Protein AF-A0A0F9AW71-F1 (afdb_monomer)

pLDDT: mean 75.41, std 21.49, range [33.06, 98.25]

Organism: NCBI:txid412755

Sequence (362 aa):
MQSSMGSKGSQGKLEVIKAVSERIPMNSLGLPEGFYRPDMLPNSLNGANGSDGGNYVGSNAHSVSELDSPNVHKPPLDAGTAGEPHQELVVVPERDGEDVSHTNVSYPVPGAPQGQKELDRRTLAAAFVPLSYDEGFPTLPDGSPFWEQLEFEPLNAFNAFRAYLAQGRTGARQLFSLDDFLSKQQAADEKAKESSDADDPLCDPNLYDPTTVHMDTINPNLAVVEVLTEFFHLYYWSLRARSYDLFRAVVARRTREERALSIESTHYIRAEALLNRLYMAMNDDEFFEQLTPKAMIDLYKELTRVMRISSGLPGSGPLEGQAPQQTSVELILREASQGFIADDGQGTEAEYSRHVRDTILS

Foldseek 3Di:
DPPPPPPVQLVQLLVQLVVVVVVFDADPVRAGQWGFASVLFDSHLPPPPDPPPDDPDDDDPPPPPPDDDPDDDDDDDDDDDDDDDDDDDDDDDDDDDDPPPPDPPDDDDPPDPPPRRDDPPVSRVVRIFGWDCVLVFTAGPVRHHLLDADPPHDPVLNVLLVVQLVVVVPDDRDLLVSLVVVVVVVVVVVVVVVVVPPPDPPDDPPPDDPPPPDPDDDPPNVVSSVVNVSSCSNSVSVSSSVRVVSVVVSVVVVVVVVVVLVVLVVLLVVLVVVLVVLVVLVVDPVSCVVDPPVNSVVSNLVSQLSNQVSVVHHSVPPDPPDPPPCCPVVVVVVCVVCVVPPPDPPDPPVVVVVVVVVVVVD

Secondary structure (DSSP, 8-state):
--TTSSHHHHHHHHHHHHHHHTT--B-TTS-BSEEE-GGGS-S-GGGGG------------------------PPPPPP------------PPP---------------TT--TT--PPPHHHHHHHEEE-B-TTSS-B-TTS-BTTSPPTTS-HHHHHHHHHHHHHTTTSS--GGGHHHHHHHHHHHHHHHHHHHTTS-TTS-TT---TT-----SS-HHHHHHHHHHHHHHHTTHHHHHHHHHHHHHHHHHHHHHHHHHHHHHHHHHHHHHHHHHHHHHTT-TTHHHHS-HHHHHHHHHHHHHHHHHHTTS-TT-S-TT-------HHHHHHHHHHTT----TT--HHHHHHHHHHHHH-

Structure (mmCIF, N/CA/C/O backbone):
data_AF-A0A0F9AW71-F1
#
_entry.id   AF-A0A0F9AW71-F1
#
loop_
_atom_site.group_PDB
_atom_site.id
_atom_site.type_symbol
_atom_site.label_atom_id
_atom_site.label_alt_id
_atom_site.label_comp_id
_atom_site.label_asym_id
_atom_site.label_entity_id
_atom_site.label_seq_id
_atom_site.pdbx_PDB_ins_code
_atom_site.Cartn_x
_atom_site.Cartn_y
_atom_site.Cartn_z
_atom_site.occupancy
_atom_site.B_iso_or_equiv
_atom_site.auth_seq_id
_atom_site.auth_comp_id
_atom_site.auth_asym_id
_atom_site.auth_atom_id
_atom_site.pdbx_PDB_model_num
ATOM 1 N N . MET A 1 1 ? 31.203 12.536 -28.589 1.00 46.38 1 MET A N 1
ATOM 2 C CA . MET A 1 1 ? 30.527 11.767 -29.666 1.00 46.38 1 MET A CA 1
ATOM 3 C C . MET A 1 1 ? 30.356 10.262 -29.368 1.00 46.38 1 MET A C 1
ATOM 5 O O . MET A 1 1 ? 29.913 9.550 -30.255 1.00 46.38 1 MET A O 1
ATOM 9 N N . GLN A 1 2 ? 30.605 9.759 -28.145 1.00 41.50 2 GLN A N 1
ATOM 10 C CA . GLN A 1 2 ? 30.437 8.325 -27.816 1.00 41.50 2 GLN A CA 1
ATOM 11 C C . GLN A 1 2 ? 29.099 7.952 -27.127 1.00 41.50 2 GLN A C 1
ATOM 13 O O . GLN A 1 2 ? 28.819 6.772 -26.975 1.00 41.50 2 GLN A O 1
ATOM 18 N N . SER A 1 3 ? 28.218 8.909 -26.795 1.00 48.69 3 SER A N 1
ATOM 19 C CA . SER A 1 3 ? 26.975 8.625 -26.037 1.00 48.69 3 SER A CA 1
ATOM 20 C C . SER A 1 3 ? 25.771 8.141 -26.873 1.00 48.69 3 SER A C 1
ATOM 22 O O . SER A 1 3 ? 24.706 7.874 -26.331 1.00 48.69 3 SER A O 1
ATOM 24 N N . SER A 1 4 ? 25.895 8.009 -28.201 1.00 51.38 4 SER A N 1
ATOM 25 C CA . SER A 1 4 ? 24.745 7.686 -29.072 1.00 51.38 4 SER A CA 1
ATOM 26 C C . SER A 1 4 ? 24.487 6.182 -29.268 1.00 51.38 4 SER A C 1
ATOM 28 O O . SER A 1 4 ? 23.483 5.826 -29.885 1.00 51.38 4 SER A O 1
ATOM 30 N N . MET A 1 5 ? 25.362 5.286 -28.789 1.00 50.06 5 MET A N 1
ATOM 31 C CA . MET A 1 5 ? 25.224 3.839 -29.043 1.00 50.06 5 MET A CA 1
ATOM 32 C C . MET A 1 5 ? 24.442 3.061 -27.967 1.00 50.06 5 MET A C 1
ATOM 34 O O . MET A 1 5 ? 24.026 1.940 -28.242 1.00 50.06 5 MET A O 1
ATOM 38 N N . GLY A 1 6 ? 24.161 3.644 -26.794 1.00 55.91 6 GLY A N 1
ATOM 39 C CA . GLY A 1 6 ? 23.424 2.962 -25.714 1.00 55.91 6 GLY A CA 1
ATOM 40 C C . GLY A 1 6 ? 21.896 2.908 -25.882 1.00 55.91 6 GLY A C 1
ATOM 41 O O . GLY A 1 6 ? 21.255 2.005 -25.360 1.00 55.91 6 GLY A O 1
ATOM 42 N N . SER A 1 7 ? 21.302 3.828 -26.651 1.00 66.00 7 SER A N 1
ATOM 43 C CA . SER A 1 7 ? 19.838 4.025 -26.685 1.00 66.00 7 SER A CA 1
ATOM 44 C C . SER A 1 7 ? 19.058 2.939 -27.448 1.00 66.00 7 SER A C 1
ATOM 46 O O . SER A 1 7 ? 17.895 2.679 -27.153 1.00 66.00 7 SER A O 1
ATOM 48 N N . LYS A 1 8 ? 19.678 2.242 -28.411 1.00 75.56 8 LYS A N 1
ATOM 49 C CA . LYS A 1 8 ? 18.953 1.231 -29.209 1.00 75.56 8 LYS A CA 1
ATOM 50 C C . LYS A 1 8 ? 18.624 -0.041 -28.421 1.00 75.56 8 LYS A C 1
ATOM 52 O O . LYS A 1 8 ? 17.639 -0.703 -28.733 1.00 75.56 8 LYS A O 1
ATO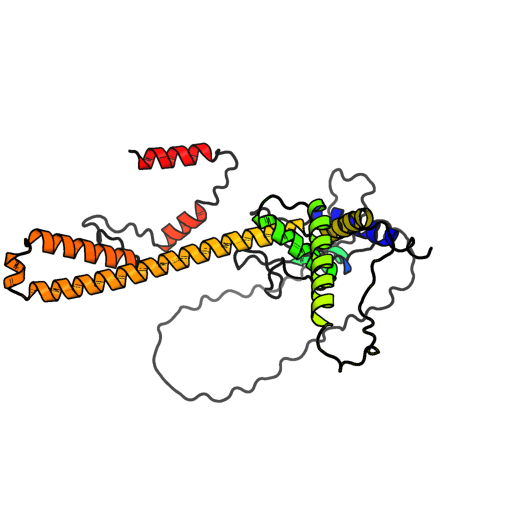M 57 N N . GLY A 1 9 ? 19.443 -0.391 -27.427 1.00 79.56 9 GLY A N 1
ATOM 58 C CA . GLY A 1 9 ? 19.231 -1.587 -26.610 1.00 79.56 9 GLY A CA 1
ATOM 59 C C . GLY A 1 9 ? 18.064 -1.437 -25.633 1.00 79.56 9 GLY A C 1
ATOM 60 O O . GLY A 1 9 ? 17.270 -2.363 -25.482 1.00 79.56 9 GLY A O 1
ATOM 61 N N . SER A 1 10 ? 17.923 -0.259 -25.018 1.00 83.44 10 SER A N 1
ATOM 62 C CA . SER A 1 10 ? 16.845 0.017 -24.064 1.00 83.44 10 SER A CA 1
ATOM 63 C C . SER A 1 10 ? 15.467 0.041 -24.722 1.00 83.44 10 SER A C 1
ATOM 65 O O . SER A 1 10 ? 14.520 -0.520 -24.173 1.00 83.44 10 SER A O 1
ATOM 67 N N . GLN A 1 11 ? 15.352 0.601 -25.930 1.00 88.81 11 GLN A N 1
ATOM 68 C CA . GLN A 1 11 ? 14.076 0.658 -26.654 1.00 88.81 11 GLN A CA 1
ATOM 69 C C . GLN A 1 11 ? 13.493 -0.733 -26.938 1.00 88.81 11 GLN A C 1
ATOM 71 O O . GLN A 1 11 ? 12.316 -0.968 -26.671 1.00 88.81 11 GLN A O 1
ATOM 76 N N . GLY A 1 12 ? 14.314 -1.679 -27.406 1.00 91.06 12 GLY A N 1
ATOM 77 C CA . GLY A 1 12 ? 13.850 -3.046 -27.671 1.00 91.06 12 GLY A CA 1
ATOM 78 C C . GLY A 1 12 ? 13.378 -3.763 -26.404 1.00 91.06 12 GLY A C 1
ATOM 79 O O . GLY A 1 12 ? 12.353 -4.444 -26.414 1.00 91.06 12 GLY A O 1
ATOM 80 N N . LYS A 1 13 ? 14.086 -3.562 -25.288 1.00 91.56 13 LYS A N 1
ATOM 81 C CA . LYS A 1 13 ? 13.727 -4.138 -23.989 1.00 91.56 13 LYS A CA 1
ATOM 82 C C . LYS A 1 13 ? 12.423 -3.549 -23.449 1.00 91.56 13 LYS A C 1
ATOM 84 O O . LYS A 1 13 ? 11.572 -4.279 -22.942 1.00 91.56 13 LYS A O 1
ATOM 89 N N . LEU A 1 14 ? 12.244 -2.240 -23.606 1.00 93.88 14 LEU A N 1
ATOM 90 C CA . LEU A 1 14 ? 11.027 -1.531 -23.228 1.00 93.88 14 LEU A CA 1
ATOM 91 C C . LEU A 1 14 ? 9.800 -2.057 -23.989 1.00 93.88 14 LEU A C 1
ATOM 93 O O . LEU A 1 14 ? 8.747 -2.250 -23.386 1.00 93.88 14 LEU A O 1
ATOM 97 N N . GLU A 1 15 ? 9.928 -2.319 -25.291 1.00 93.56 15 GLU A N 1
ATOM 98 C CA . GLU A 1 15 ? 8.856 -2.914 -26.102 1.00 93.56 15 GLU A CA 1
ATOM 99 C C . GLU A 1 15 ? 8.475 -4.318 -25.620 1.00 93.56 15 GLU A C 1
ATOM 101 O O . GLU A 1 15 ? 7.288 -4.620 -25.490 1.00 93.56 15 GLU A O 1
ATOM 106 N N . VAL A 1 16 ? 9.470 -5.155 -25.301 1.00 93.44 16 VAL A N 1
ATOM 107 C CA . VAL A 1 16 ? 9.245 -6.501 -24.751 1.00 93.44 16 VAL A CA 1
ATOM 108 C C . VAL A 1 16 ? 8.475 -6.416 -23.435 1.00 93.44 16 VAL A C 1
ATOM 110 O O . VAL A 1 16 ? 7.472 -7.105 -23.270 1.00 93.44 16 VAL A O 1
ATOM 113 N N . ILE A 1 17 ? 8.897 -5.546 -22.515 1.00 95.25 17 ILE A N 1
ATOM 114 C CA . ILE A 1 17 ? 8.244 -5.405 -21.207 1.00 95.25 17 ILE A CA 1
ATOM 115 C C . ILE A 1 17 ? 6.834 -4.856 -21.344 1.00 95.25 17 ILE A C 1
ATOM 117 O O . ILE A 1 17 ? 5.937 -5.377 -20.694 1.00 95.25 17 ILE A O 1
ATOM 121 N N . LYS A 1 18 ? 6.596 -3.877 -22.224 1.00 94.94 18 LYS A N 1
ATOM 122 C CA . LYS A 1 18 ? 5.235 -3.400 -22.509 1.00 94.94 18 LYS A CA 1
ATOM 123 C C . LYS A 1 18 ? 4.344 -4.545 -22.992 1.00 94.94 18 LYS A C 1
ATOM 125 O O . LYS A 1 18 ? 3.318 -4.804 -22.369 1.00 94.94 18 LYS A O 1
ATOM 130 N N . ALA A 1 19 ? 4.789 -5.291 -24.003 1.00 92.94 19 ALA A N 1
ATOM 131 C CA . ALA A 1 19 ? 4.034 -6.411 -24.567 1.00 92.94 19 ALA A CA 1
ATOM 132 C C . ALA A 1 19 ? 3.765 -7.537 -23.552 1.00 92.94 19 ALA A C 1
ATOM 134 O O . ALA A 1 19 ? 2.706 -8.162 -23.574 1.00 92.94 19 ALA A O 1
ATOM 135 N N . VAL A 1 20 ? 4.722 -7.810 -22.663 1.00 94.50 20 VAL A N 1
ATOM 136 C CA . VAL A 1 20 ? 4.589 -8.835 -21.621 1.00 94.50 20 VAL A CA 1
ATOM 137 C C . VAL A 1 20 ? 3.728 -8.335 -20.452 1.00 94.50 20 VAL A C 1
ATOM 139 O O . VAL A 1 20 ? 2.925 -9.096 -19.919 1.00 94.50 20 VAL A O 1
ATOM 142 N N . SER A 1 21 ? 3.822 -7.052 -20.090 1.00 94.56 21 SER A N 1
ATOM 143 C CA . SER A 1 21 ? 3.050 -6.447 -18.995 1.00 94.56 21 SER A CA 1
ATOM 144 C C . SER A 1 21 ? 1.541 -6.440 -19.249 1.00 94.56 21 SER A C 1
ATOM 146 O O . SER A 1 21 ? 0.760 -6.594 -18.316 1.00 94.56 21 SER A O 1
ATOM 148 N N . GLU A 1 22 ? 1.125 -6.344 -20.515 1.00 93.81 22 GLU A N 1
ATOM 149 C CA . GLU A 1 22 ? -0.281 -6.450 -20.934 1.00 93.81 22 GLU A CA 1
ATOM 150 C C . GLU A 1 22 ? -0.873 -7.849 -20.709 1.00 93.81 22 GLU A C 1
ATOM 152 O O . GLU A 1 22 ? -2.090 -8.015 -20.713 1.00 93.81 22 GLU A O 1
ATOM 157 N N . ARG A 1 23 ? -0.018 -8.860 -20.515 1.00 93.81 23 ARG A N 1
ATOM 158 C CA . ARG A 1 23 ? -0.401 -10.266 -20.327 1.00 93.81 23 ARG A CA 1
ATOM 159 C C . ARG A 1 23 ? -0.248 -10.738 -18.885 1.00 93.81 23 ARG A C 1
ATOM 161 O O . ARG A 1 23 ? -0.377 -11.935 -18.636 1.00 93.81 23 ARG A O 1
ATOM 168 N N . ILE A 1 24 ? 0.058 -9.834 -17.954 1.00 96.25 24 ILE A N 1
ATOM 169 C CA . ILE A 1 24 ? 0.146 -10.185 -16.537 1.00 96.25 24 ILE A CA 1
ATOM 170 C C . ILE A 1 24 ? -1.234 -10.688 -16.082 1.00 96.25 24 ILE A C 1
ATOM 172 O O . ILE A 1 24 ? -2.220 -9.967 -16.265 1.00 96.25 24 ILE A O 1
ATOM 176 N N . PRO A 1 25 ? -1.324 -11.904 -15.513 1.00 95.62 25 PRO A N 1
ATOM 177 C CA . PRO A 1 25 ? -2.578 -12.406 -14.973 1.00 95.62 25 PRO A CA 1
ATOM 178 C C . PRO A 1 25 ? -3.066 -11.487 -13.851 1.00 95.62 25 PRO A C 1
ATOM 180 O O . PRO A 1 25 ? -2.284 -11.023 -13.019 1.00 95.62 25 PRO A O 1
ATOM 183 N N . MET A 1 26 ? -4.364 -11.199 -13.868 1.00 95.56 26 MET A N 1
ATOM 184 C CA . MET A 1 26 ? -5.030 -10.372 -12.869 1.00 95.56 26 MET A CA 1
ATOM 185 C C . MET A 1 26 ? -5.937 -11.266 -12.031 1.00 95.56 26 MET A C 1
ATOM 187 O O . MET A 1 26 ? -6.667 -12.088 -12.584 1.00 95.56 26 MET A O 1
ATOM 191 N N . ASN A 1 27 ? -5.921 -11.076 -10.717 1.00 93.44 27 ASN A N 1
ATOM 192 C CA . ASN A 1 27 ? -6.817 -11.777 -9.807 1.00 93.44 27 ASN A CA 1
ATOM 193 C C . ASN A 1 27 ? -8.257 -11.226 -9.893 1.00 93.44 27 ASN A C 1
ATOM 195 O O . ASN A 1 27 ? -8.543 -10.262 -10.611 1.00 93.44 27 ASN A O 1
ATOM 199 N N . SER A 1 28 ? -9.175 -11.799 -9.109 1.00 92.25 28 SER A N 1
ATOM 200 C CA . SER A 1 28 ? -10.583 -11.366 -9.031 1.00 92.25 28 SER A CA 1
ATOM 201 C C . SER A 1 28 ? -10.777 -9.910 -8.584 1.00 92.25 28 SER A C 1
ATOM 203 O O . SER A 1 28 ? -11.832 -9.333 -8.828 1.00 92.25 28 SER A O 1
ATOM 205 N N . LEU A 1 29 ? -9.763 -9.297 -7.967 1.00 85.69 29 LEU A N 1
ATOM 206 C CA . LEU A 1 29 ? -9.764 -7.895 -7.544 1.00 85.69 29 LEU A CA 1
ATOM 207 C C . LEU A 1 29 ? -9.182 -6.952 -8.613 1.00 85.69 29 LEU A C 1
ATOM 209 O O . LEU A 1 29 ? -9.029 -5.755 -8.364 1.00 85.69 29 LEU A O 1
ATOM 213 N N . GLY A 1 30 ? -8.816 -7.468 -9.793 1.00 89.12 30 GLY A N 1
ATOM 214 C CA . GLY A 1 30 ? -8.161 -6.688 -10.845 1.00 89.12 30 GLY A CA 1
ATOM 215 C C . GLY A 1 30 ? -6.744 -6.232 -10.473 1.00 89.12 30 GLY A C 1
ATOM 216 O O . GLY A 1 30 ? -6.270 -5.201 -10.967 1.00 89.12 30 GLY A O 1
ATOM 217 N N . LEU A 1 31 ? -6.083 -6.961 -9.569 1.00 92.25 31 LEU A N 1
ATOM 218 C CA . LEU A 1 31 ? -4.701 -6.735 -9.151 1.00 92.25 31 LEU A CA 1
ATOM 219 C C . LEU A 1 31 ? -3.778 -7.784 -9.795 1.00 92.25 31 LEU A C 1
ATOM 221 O O . LEU A 1 31 ? -4.210 -8.917 -10.007 1.00 92.25 31 LEU A O 1
ATOM 225 N N . PRO A 1 32 ? -2.523 -7.431 -10.118 1.00 96.81 32 PRO A N 1
ATOM 226 C CA . PRO A 1 32 ? -1.605 -8.344 -10.795 1.00 96.81 32 PRO A CA 1
ATOM 227 C C . PRO A 1 32 ? -1.178 -9.504 -9.886 1.00 96.81 32 PRO A C 1
ATOM 229 O O . PRO A 1 32 ? -0.680 -9.277 -8.794 1.00 96.81 32 PRO A O 1
ATOM 232 N N . GLU A 1 33 ? -1.276 -10.749 -10.348 1.00 97.50 33 GLU A N 1
ATOM 233 C CA . GLU A 1 33 ? -0.813 -11.919 -9.574 1.00 97.50 33 GLU A CA 1
ATOM 234 C C . GLU A 1 33 ? 0.721 -12.037 -9.515 1.00 97.50 33 GLU A C 1
ATOM 236 O O . GLU A 1 33 ? 1.269 -12.833 -8.756 1.00 97.50 33 GLU A O 1
ATOM 241 N N . GLY A 1 34 ? 1.433 -11.249 -10.319 1.00 97.94 34 GLY A N 1
ATOM 242 C CA . GLY A 1 34 ? 2.887 -11.224 -10.365 1.00 97.94 34 GLY A CA 1
ATOM 243 C C . GLY A 1 34 ? 3.420 -10.178 -11.335 1.00 97.94 34 GLY A C 1
ATOM 244 O O . GLY A 1 34 ? 2.672 -9.372 -11.891 1.00 97.94 34 GLY A O 1
ATOM 245 N N . PHE A 1 35 ? 4.727 -10.191 -11.566 1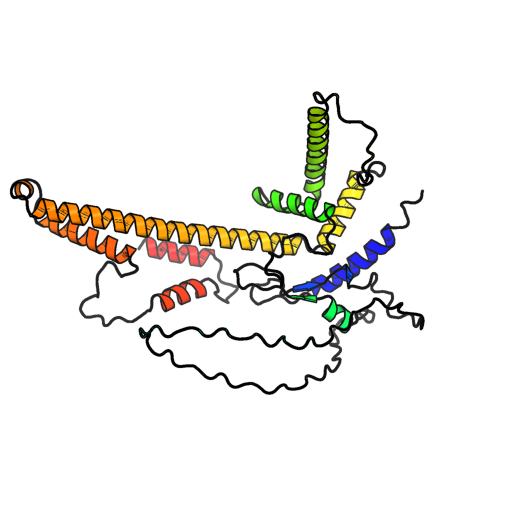.00 9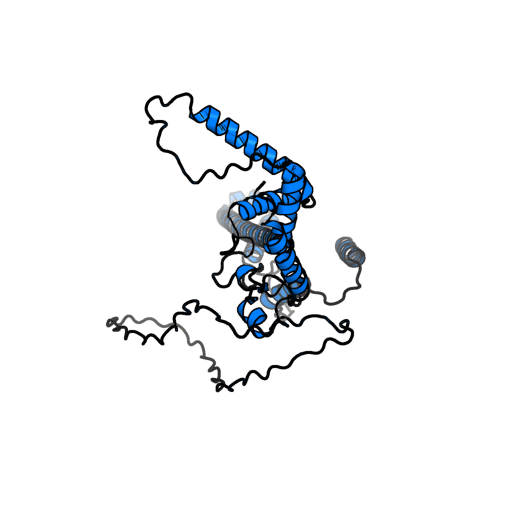8.06 35 PHE A N 1
ATOM 246 C CA . PHE A 1 35 ? 5.385 -9.348 -12.566 1.00 98.06 35 PHE A CA 1
ATOM 247 C C . PHE A 1 35 ? 6.555 -10.093 -13.211 1.00 98.06 35 PHE A C 1
ATOM 249 O O . PHE A 1 35 ? 7.030 -11.095 -12.688 1.00 98.06 35 PHE A O 1
ATOM 256 N N . TYR A 1 36 ? 7.037 -9.609 -14.355 1.00 97.75 36 TYR A N 1
ATOM 257 C CA . TYR A 1 36 ? 8.170 -10.226 -15.046 1.00 97.75 36 TYR A CA 1
ATOM 258 C C . TYR A 1 36 ? 9.461 -9.448 -14.798 1.00 97.75 36 TYR A C 1
ATOM 260 O O . TYR A 1 36 ? 9.497 -8.228 -14.961 1.00 97.75 36 TYR A O 1
ATOM 268 N N . ARG A 1 37 ? 10.539 -10.150 -14.463 1.00 97.25 37 ARG A N 1
ATOM 269 C CA . ARG A 1 37 ? 11.887 -9.610 -14.278 1.00 97.25 37 ARG A CA 1
ATOM 270 C C . ARG A 1 37 ? 12.473 -9.089 -15.597 1.00 97.25 37 ARG A C 1
ATOM 272 O O . ARG A 1 37 ? 12.783 -9.893 -16.477 1.00 97.25 37 ARG A O 1
ATOM 279 N N . PRO A 1 38 ? 12.674 -7.767 -15.757 1.00 95.69 38 PRO A N 1
ATOM 280 C CA . PRO A 1 38 ? 13.274 -7.167 -16.946 1.00 95.69 38 PRO A CA 1
ATOM 281 C C . PRO A 1 38 ? 14.630 -7.767 -17.314 1.00 95.69 38 PRO A C 1
ATOM 283 O O . PRO A 1 38 ? 14.952 -7.893 -18.488 1.00 95.69 38 PRO A O 1
ATOM 286 N N . ASP A 1 39 ? 15.470 -8.086 -16.333 1.00 95.56 39 ASP A N 1
ATOM 287 C CA . ASP A 1 39 ? 16.807 -8.658 -16.518 1.00 95.56 39 ASP A CA 1
ATOM 288 C C . ASP A 1 39 ? 16.796 -10.088 -17.079 1.00 95.56 39 ASP A C 1
ATOM 290 O O . ASP A 1 39 ? 17.768 -10.487 -17.715 1.00 95.56 39 ASP A O 1
ATOM 294 N N . MET A 1 40 ? 15.688 -10.819 -16.926 1.00 95.56 40 MET A N 1
ATOM 295 C CA . MET A 1 40 ? 15.516 -12.183 -17.445 1.00 95.56 40 MET A CA 1
ATOM 296 C C . MET A 1 40 ? 14.803 -12.239 -18.805 1.00 95.56 40 MET A C 1
ATOM 298 O O . MET A 1 40 ? 14.685 -13.310 -19.402 1.00 95.56 40 MET A O 1
ATOM 302 N N . LEU A 1 41 ? 14.318 -11.100 -19.306 1.00 94.12 41 LEU A N 1
ATOM 303 C CA . LEU A 1 41 ? 13.637 -11.000 -20.595 1.00 94.12 41 LEU A CA 1
ATOM 304 C C . LEU A 1 41 ? 14.629 -10.708 -21.735 1.00 94.12 41 LEU A C 1
ATOM 306 O O . LEU A 1 41 ? 15.646 -10.041 -21.526 1.00 94.12 41 LEU A O 1
ATOM 310 N N . PRO A 1 42 ? 14.342 -11.160 -22.971 1.00 92.44 42 PRO A N 1
ATOM 311 C CA . PRO A 1 42 ? 15.188 -10.852 -24.118 1.00 92.44 42 PRO A CA 1
ATOM 312 C C . PRO A 1 42 ? 15.191 -9.345 -24.416 1.00 92.44 42 PRO A C 1
ATOM 314 O O . PRO A 1 42 ? 14.167 -8.675 -24.322 1.00 92.44 42 PRO A O 1
ATOM 317 N N . ASN A 1 43 ? 16.333 -8.812 -24.862 1.00 90.88 43 ASN A N 1
ATOM 318 C CA . ASN A 1 43 ? 16.485 -7.382 -25.182 1.00 90.88 43 ASN A CA 1
ATOM 319 C C . ASN A 1 43 ? 15.711 -6.933 -26.435 1.00 90.88 43 ASN A C 1
ATOM 321 O O . ASN A 1 43 ? 15.627 -5.742 -26.716 1.00 90.88 43 ASN A O 1
ATOM 325 N N . SER A 1 44 ? 15.203 -7.863 -27.243 1.00 89.50 44 SER A N 1
ATOM 326 C CA . SER A 1 44 ? 14.374 -7.534 -28.400 1.00 89.50 44 SER A CA 1
ATOM 327 C C . SER A 1 44 ? 13.455 -8.696 -28.751 1.00 89.50 44 SER A C 1
ATOM 329 O O . SER A 1 44 ? 13.842 -9.859 -28.637 1.00 89.50 44 SER A O 1
ATOM 331 N N . LEU A 1 45 ? 12.269 -8.383 -29.274 1.00 83.88 45 LEU A N 1
ATOM 332 C CA . LEU A 1 45 ? 11.354 -9.389 -29.824 1.00 83.88 45 LEU A CA 1
ATOM 333 C C . LEU A 1 45 ? 11.937 -10.074 -31.072 1.00 83.88 45 LEU A C 1
ATOM 335 O O . LEU A 1 45 ? 11.500 -11.155 -31.450 1.00 83.88 45 LEU A O 1
ATOM 339 N N . ASN A 1 46 ? 12.925 -9.458 -31.734 1.00 77.94 46 ASN A N 1
ATOM 340 C CA . ASN A 1 46 ? 13.350 -9.845 -33.076 1.00 77.94 46 ASN A CA 1
ATOM 341 C C . ASN A 1 46 ? 14.411 -10.953 -33.151 1.00 77.94 46 ASN A C 1
ATOM 343 O O . ASN A 1 46 ? 14.588 -11.498 -34.240 1.00 77.94 46 ASN A O 1
ATOM 347 N N . GLY A 1 47 ? 15.068 -11.303 -32.042 1.00 62.03 47 GLY A N 1
ATOM 348 C CA . GLY A 1 47 ? 16.227 -12.206 -32.034 1.00 62.03 47 GLY A CA 1
ATOM 349 C C . GLY A 1 47 ? 15.934 -13.703 -32.195 1.00 62.03 47 GLY A C 1
ATOM 350 O O . GLY A 1 47 ? 16.847 -14.451 -32.522 1.00 62.03 47 GLY A O 1
ATOM 351 N N . ALA A 1 48 ? 14.691 -14.161 -32.016 1.00 55.00 48 ALA A N 1
ATOM 352 C CA . ALA A 1 48 ? 14.401 -15.600 -31.914 1.00 55.00 48 ALA A CA 1
ATOM 353 C C . ALA A 1 48 ? 14.435 -16.385 -33.245 1.00 55.00 48 ALA A C 1
ATOM 355 O O . ALA A 1 48 ? 14.485 -17.610 -33.222 1.00 55.00 48 ALA A O 1
ATOM 356 N N . ASN A 1 49 ? 14.444 -15.714 -34.406 1.00 54.81 49 ASN A N 1
ATOM 357 C CA . ASN A 1 49 ? 14.402 -16.390 -35.716 1.00 54.81 49 ASN A CA 1
ATOM 358 C C . ASN A 1 49 ? 15.775 -16.518 -36.404 1.00 54.81 49 ASN A C 1
ATOM 360 O O . ASN A 1 49 ? 15.847 -16.982 -37.541 1.00 54.81 49 ASN A O 1
ATOM 364 N N . GLY A 1 50 ? 16.860 -16.098 -35.746 1.00 50.41 50 GLY A N 1
ATOM 365 C CA . GLY A 1 50 ? 18.219 -16.274 -36.249 1.00 50.41 50 GLY A CA 1
ATOM 366 C C . GLY A 1 50 ? 18.801 -17.588 -35.750 1.00 50.41 50 GLY A C 1
ATOM 367 O O . GLY A 1 50 ? 19.168 -17.697 -34.588 1.00 50.41 50 GLY A O 1
ATOM 368 N N . SER A 1 51 ? 18.886 -18.578 -36.629 1.00 50.31 51 SER A N 1
ATOM 369 C CA . SER A 1 51 ? 19.566 -19.859 -36.439 1.00 50.31 51 SER A CA 1
ATOM 370 C C . SER A 1 51 ? 21.086 -19.696 -36.275 1.00 5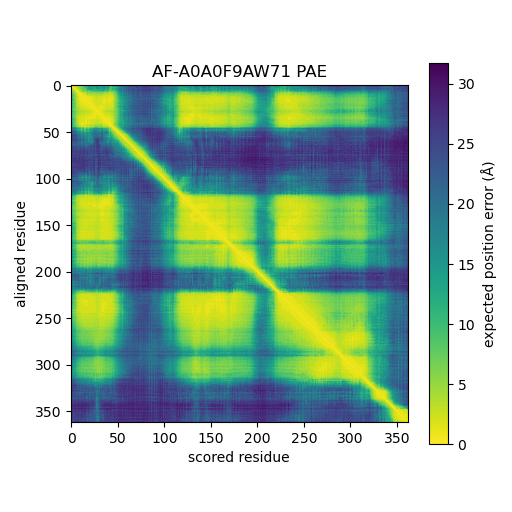0.31 51 SER A C 1
ATOM 372 O O . SER A 1 51 ? 21.849 -20.184 -37.109 1.00 50.31 51 SER A O 1
ATOM 374 N N . ASP A 1 52 ? 21.539 -18.980 -35.248 1.00 46.62 52 ASP A N 1
ATOM 375 C CA . ASP A 1 52 ? 22.961 -18.853 -34.940 1.00 46.62 52 ASP A CA 1
ATOM 376 C C . ASP A 1 52 ? 23.320 -19.891 -33.871 1.00 46.62 52 ASP A C 1
ATOM 378 O O . ASP A 1 52 ? 23.116 -19.710 -32.671 1.00 46.62 52 ASP A O 1
ATOM 382 N N . GLY A 1 53 ? 23.766 -21.057 -34.342 1.00 51.62 53 GLY A N 1
ATOM 383 C CA . GLY A 1 53 ? 24.174 -22.208 -33.534 1.00 51.62 53 GLY A CA 1
ATOM 384 C C . GLY A 1 53 ? 25.488 -21.986 -32.781 1.00 51.62 53 GLY A C 1
ATOM 385 O O . GLY A 1 53 ? 26.397 -22.806 -32.888 1.00 51.62 53 GLY A O 1
ATOM 386 N N . GLY A 1 54 ? 25.611 -20.892 -32.031 1.00 47.19 54 GLY A N 1
ATOM 387 C CA . GLY A 1 54 ? 26.868 -20.470 -31.426 1.00 47.19 54 GLY A CA 1
ATOM 388 C C . GLY A 1 54 ? 26.720 -19.977 -29.993 1.00 47.19 54 GLY A C 1
ATOM 389 O O . GLY A 1 54 ? 26.426 -18.814 -29.760 1.00 47.19 54 GLY A O 1
ATOM 390 N N . ASN A 1 55 ? 27.064 -20.852 -29.047 1.00 44.03 55 ASN A N 1
ATOM 391 C CA . ASN A 1 55 ? 27.645 -20.492 -27.752 1.00 44.03 55 ASN A CA 1
ATOM 392 C C . ASN A 1 55 ? 26.773 -19.632 -26.808 1.00 44.03 55 ASN A C 1
ATOM 394 O O . ASN A 1 55 ? 27.075 -18.473 -26.524 1.00 44.03 55 ASN A O 1
ATOM 398 N N . TYR A 1 56 ? 25.773 -20.258 -26.178 1.00 46.66 56 TYR A N 1
ATOM 399 C CA . TYR A 1 56 ? 25.402 -19.858 -24.817 1.00 46.66 56 TYR A CA 1
ATOM 400 C C . TYR A 1 56 ? 26.609 -20.135 -23.906 1.00 46.66 56 TYR A C 1
ATOM 402 O O . TYR A 1 56 ? 26.827 -21.256 -23.451 1.00 46.66 56 TYR A O 1
ATOM 410 N N . VAL A 1 57 ? 27.442 -19.112 -23.704 1.00 40.94 57 VAL A N 1
ATOM 411 C CA . VAL A 1 57 ? 28.500 -19.107 -22.691 1.00 40.94 57 VAL A CA 1
ATOM 412 C C . VAL A 1 57 ? 27.821 -19.285 -21.339 1.00 40.94 57 VAL A C 1
ATOM 414 O O . VAL A 1 57 ? 26.988 -18.472 -20.940 1.00 40.94 57 VAL A O 1
ATOM 417 N N . GLY A 1 58 ? 28.147 -20.396 -20.680 1.00 41.84 58 GLY A N 1
ATOM 418 C CA . GLY A 1 58 ? 27.565 -20.816 -19.416 1.00 41.84 58 GLY A CA 1
ATOM 419 C C . GLY A 1 58 ? 27.587 -19.704 -18.375 1.00 41.84 58 GLY A C 1
ATOM 420 O O . GLY A 1 58 ? 28.636 -19.324 -17.863 1.00 41.84 58 GLY A O 1
ATOM 421 N N . SER A 1 59 ? 26.400 -19.219 -18.027 1.00 37.69 59 SER A N 1
ATOM 422 C CA . SER A 1 59 ? 26.175 -18.703 -16.686 1.00 37.69 59 SER A CA 1
ATOM 423 C C . SER A 1 59 ? 26.075 -19.921 -15.777 1.00 37.69 59 SER A C 1
ATOM 425 O O . SER A 1 59 ? 25.216 -20.776 -15.986 1.00 37.69 59 SER A O 1
ATOM 427 N N . ASN A 1 60 ? 27.005 -20.022 -14.828 1.00 37.91 60 ASN A N 1
ATOM 428 C CA . ASN A 1 60 ? 26.981 -20.972 -13.722 1.00 37.91 60 ASN A CA 1
ATOM 429 C C . ASN A 1 60 ? 25.630 -20.879 -12.998 1.00 37.91 60 ASN A C 1
ATOM 431 O O . ASN A 1 60 ? 25.471 -20.122 -12.045 1.00 37.91 60 ASN A O 1
ATOM 435 N N . ALA A 1 61 ? 24.660 -21.677 -13.432 1.00 35.59 61 ALA A N 1
ATOM 436 C CA . ALA A 1 61 ? 23.648 -22.178 -12.531 1.00 35.59 61 ALA A CA 1
ATOM 437 C C . ALA A 1 61 ? 24.386 -23.163 -11.624 1.00 35.59 61 ALA A C 1
ATOM 439 O O . ALA A 1 61 ? 24.738 -24.267 -12.039 1.00 35.59 61 ALA A O 1
ATOM 440 N N . HIS A 1 62 ? 24.700 -22.732 -10.404 1.00 33.06 62 HIS A N 1
ATOM 441 C CA . HIS A 1 62 ? 24.980 -23.680 -9.343 1.00 33.06 62 HIS A CA 1
ATOM 442 C C . HIS A 1 62 ? 23.769 -24.610 -9.263 1.00 33.06 62 HIS A C 1
ATOM 444 O O . HIS A 1 62 ? 22.694 -24.193 -8.838 1.00 33.06 62 HIS A O 1
ATOM 450 N N . SER A 1 63 ? 23.945 -25.858 -9.707 1.00 33.31 63 SER A N 1
ATOM 451 C CA . SER A 1 63 ? 23.107 -26.967 -9.271 1.00 33.31 63 SER A CA 1
ATOM 452 C C . SER A 1 63 ? 23.073 -26.912 -7.755 1.00 33.31 63 SER A C 1
ATOM 454 O O . SER A 1 63 ? 24.070 -27.221 -7.096 1.00 33.31 63 SER A O 1
ATOM 456 N N . VAL A 1 64 ? 21.939 -26.480 -7.212 1.00 36.69 64 VAL A N 1
ATOM 457 C CA . VAL A 1 64 ? 21.602 -26.686 -5.812 1.00 36.69 64 VAL A CA 1
ATOM 458 C C . VAL A 1 64 ? 21.525 -28.195 -5.660 1.00 36.69 64 VAL A C 1
ATOM 460 O O . VAL A 1 64 ? 20.569 -28.845 -6.071 1.00 36.69 64 VAL A O 1
ATOM 463 N N . SER A 1 65 ? 22.640 -28.750 -5.207 1.00 33.69 65 SER A N 1
ATOM 464 C CA . SER A 1 65 ? 22.732 -30.134 -4.798 1.00 33.69 65 SER A CA 1
ATOM 465 C C . SER A 1 65 ? 21.883 -30.242 -3.543 1.00 33.69 65 SER A C 1
ATOM 467 O O . SER A 1 65 ? 22.058 -29.447 -2.619 1.00 33.69 65 SER A O 1
ATOM 469 N N . GLU A 1 66 ? 20.950 -31.183 -3.571 1.00 40.62 66 GLU A N 1
ATOM 470 C CA . GLU A 1 66 ? 20.301 -31.811 -2.425 1.00 40.62 66 GLU A CA 1
ATOM 471 C C . GLU A 1 66 ? 21.271 -31.848 -1.230 1.00 40.62 66 GLU A C 1
ATOM 473 O O . GLU A 1 66 ? 22.205 -32.648 -1.180 1.00 40.62 66 GLU A O 1
ATOM 478 N N . LEU A 1 67 ? 21.115 -30.893 -0.312 1.00 34.84 67 LEU A N 1
ATOM 479 C CA . LEU A 1 67 ? 21.834 -30.874 0.950 1.00 34.84 67 LEU A CA 1
ATOM 480 C C . LEU A 1 67 ? 21.026 -31.721 1.922 1.00 34.84 67 LEU A C 1
ATOM 482 O O . LEU A 1 67 ? 19.935 -31.337 2.347 1.00 34.84 67 LEU A O 1
ATOM 486 N N . ASP A 1 68 ? 21.602 -32.877 2.238 1.00 34.06 68 ASP A N 1
ATOM 487 C CA . ASP A 1 68 ? 21.265 -33.711 3.380 1.00 34.06 68 ASP A CA 1
ATOM 488 C C . ASP A 1 68 ? 20.912 -32.854 4.600 1.00 34.06 68 ASP A C 1
ATOM 490 O O . ASP A 1 68 ? 21.681 -31.999 5.054 1.00 34.06 68 ASP A O 1
ATOM 494 N N . SER A 1 69 ? 19.730 -33.119 5.148 1.00 38.12 69 SER A N 1
ATOM 495 C CA . SER A 1 69 ? 19.280 -32.549 6.411 1.00 38.12 69 SER A CA 1
ATOM 496 C C . SER A 1 69 ? 20.258 -32.930 7.530 1.00 38.12 69 SER A C 1
ATOM 498 O O . SER A 1 69 ? 20.477 -34.123 7.762 1.00 38.12 69 SER A O 1
ATOM 500 N N . PRO A 1 70 ? 20.832 -31.973 8.281 1.00 37.34 70 PRO A N 1
ATOM 501 C CA . PRO A 1 70 ? 21.614 -32.315 9.453 1.00 37.34 70 PRO A CA 1
ATOM 502 C C . PRO A 1 70 ? 20.683 -32.852 10.542 1.00 37.34 70 PRO A C 1
ATOM 504 O O . PRO A 1 70 ? 19.734 -32.202 10.979 1.00 37.34 70 PRO A O 1
ATOM 507 N N . ASN A 1 71 ? 20.992 -34.069 10.978 1.00 41.62 71 ASN A N 1
ATOM 508 C CA . ASN A 1 71 ? 20.408 -34.765 12.112 1.00 41.62 71 ASN A CA 1
ATOM 509 C C . ASN A 1 71 ? 20.572 -33.915 13.390 1.00 41.62 71 ASN A C 1
ATOM 511 O O . ASN A 1 71 ? 21.646 -33.880 13.996 1.00 41.62 71 ASN A O 1
ATOM 515 N N . VAL A 1 72 ? 19.519 -33.191 13.780 1.00 43.19 72 VAL A N 1
ATOM 516 C CA . VAL A 1 72 ? 19.493 -32.397 15.013 1.00 43.19 72 VAL A CA 1
ATOM 517 C C . VAL A 1 72 ? 19.255 -33.329 16.198 1.00 43.19 72 VAL A C 1
ATOM 519 O O . VAL A 1 72 ? 18.169 -33.875 16.397 1.00 43.19 72 VAL A O 1
ATOM 522 N N . HIS A 1 73 ? 20.295 -33.478 17.016 1.00 42.75 73 HIS A N 1
ATOM 523 C CA . HIS A 1 73 ? 20.221 -34.054 18.352 1.00 42.75 73 HIS A CA 1
ATOM 524 C C . HIS A 1 73 ? 19.171 -33.312 19.198 1.00 42.75 73 HIS A C 1
ATOM 526 O O . HIS A 1 73 ? 19.347 -32.145 19.549 1.00 42.75 73 HIS A O 1
ATOM 532 N N . LYS A 1 74 ? 18.094 -34.013 19.567 1.00 44.78 74 LYS A N 1
ATOM 533 C CA . LYS A 1 74 ? 17.171 -33.602 20.635 1.00 44.78 74 LYS A CA 1
ATOM 534 C C . LYS A 1 74 ? 17.909 -33.573 21.984 1.00 44.78 74 LYS A C 1
ATOM 536 O O . LYS A 1 74 ? 18.471 -34.604 22.360 1.00 44.78 74 LYS A O 1
ATOM 541 N N . PRO A 1 75 ? 17.863 -32.470 22.751 1.00 51.31 75 PRO A N 1
ATOM 542 C CA . PRO A 1 75 ? 18.156 -32.519 24.177 1.00 51.31 75 PRO A CA 1
ATOM 543 C C . PRO A 1 75 ? 16.979 -33.166 24.938 1.00 51.31 75 PRO A C 1
ATOM 545 O O . PRO A 1 75 ? 15.833 -33.076 24.485 1.00 51.31 75 PRO A O 1
ATOM 548 N N . PRO A 1 76 ? 17.226 -33.822 26.086 1.00 52.88 76 PRO A N 1
ATOM 549 C CA . PRO A 1 76 ? 16.165 -34.352 26.929 1.00 52.88 76 PRO A CA 1
ATOM 550 C C . PRO A 1 76 ? 15.512 -33.191 27.689 1.00 52.88 76 PRO A C 1
ATOM 552 O O . PRO A 1 76 ? 16.191 -32.469 28.417 1.00 52.88 76 PRO A O 1
ATOM 555 N N . LEU A 1 77 ? 14.206 -32.997 27.504 1.00 47.91 77 LEU A N 1
ATOM 556 C CA . LEU A 1 77 ? 13.407 -32.081 28.316 1.00 47.91 77 LEU A CA 1
ATOM 557 C C . LEU A 1 77 ? 12.607 -32.888 29.334 1.00 47.91 77 LEU A C 1
ATOM 559 O O . LEU A 1 77 ? 11.833 -33.781 28.983 1.00 47.91 77 LEU A O 1
ATOM 563 N N . ASP A 1 78 ? 12.882 -32.554 30.590 1.00 45.41 78 ASP A N 1
ATOM 564 C CA . ASP A 1 78 ? 12.280 -33.070 31.806 1.00 45.41 78 ASP A CA 1
ATOM 565 C C . ASP A 1 78 ? 10.772 -32.809 31.890 1.00 45.41 78 ASP A C 1
ATOM 567 O O . ASP A 1 78 ? 10.221 -31.858 31.333 1.00 45.41 78 ASP A O 1
ATOM 571 N N . ALA A 1 79 ? 10.129 -33.697 32.642 1.00 47.84 79 ALA A N 1
ATOM 572 C CA . ALA A 1 79 ? 8.708 -33.749 32.925 1.00 47.84 79 ALA A CA 1
ATOM 573 C C . ALA A 1 79 ? 8.187 -32.509 33.677 1.00 47.84 79 ALA A C 1
ATOM 575 O O . ALA A 1 79 ? 8.774 -32.065 34.662 1.00 47.84 79 ALA A O 1
ATOM 576 N N . GLY A 1 80 ? 7.015 -32.019 33.264 1.00 40.53 80 GLY A N 1
ATOM 577 C CA . GLY A 1 80 ? 6.319 -30.905 33.909 1.00 40.53 80 GLY A CA 1
ATOM 578 C C . GLY A 1 80 ? 4.856 -30.797 33.485 1.00 40.53 80 GLY A C 1
ATOM 579 O O . GLY A 1 80 ? 4.487 -29.945 32.692 1.00 40.53 80 GLY A O 1
ATOM 580 N N . THR A 1 81 ? 4.046 -31.710 34.008 1.00 44.25 81 THR A N 1
ATOM 581 C CA . THR A 1 81 ? 2.586 -31.852 33.916 1.00 44.25 81 THR A CA 1
ATOM 582 C C . THR A 1 81 ? 1.778 -30.567 34.171 1.00 44.25 81 THR A C 1
ATOM 584 O O . THR A 1 81 ? 1.882 -30.003 35.255 1.00 44.25 81 THR A O 1
ATOM 587 N N . ALA A 1 82 ? 0.863 -30.208 33.260 1.00 39.44 82 ALA A N 1
ATOM 588 C CA . ALA A 1 82 ? -0.520 -29.779 33.550 1.00 39.44 82 ALA A CA 1
ATOM 589 C C . ALA A 1 82 ? -1.309 -29.663 32.231 1.00 39.44 82 ALA A C 1
ATOM 591 O O . ALA A 1 82 ? -0.785 -29.175 31.237 1.00 39.44 82 ALA A O 1
ATOM 592 N N . GLY A 1 83 ? -2.529 -30.203 32.213 1.00 49.62 83 GLY A N 1
ATOM 593 C CA . GLY A 1 83 ? -3.263 -30.551 30.998 1.00 49.62 83 GLY A CA 1
ATOM 594 C C . GLY A 1 83 ? -3.935 -29.393 30.261 1.00 49.62 83 GLY A C 1
ATOM 595 O O . GLY A 1 83 ? -4.475 -28.477 30.875 1.00 49.62 83 GLY A O 1
ATOM 596 N N . GLU A 1 84 ? -3.979 -29.538 28.938 1.00 39.00 84 GLU A N 1
ATOM 597 C CA . GLU A 1 84 ? -4.838 -28.786 28.026 1.00 39.00 84 GLU A CA 1
ATOM 598 C C . GLU A 1 84 ? -5.757 -29.736 27.232 1.00 39.00 84 GLU A C 1
ATOM 600 O O . GLU A 1 84 ? -5.421 -30.912 27.045 1.00 39.00 84 GLU A O 1
ATOM 605 N N . PRO A 1 85 ? -6.946 -29.259 26.817 1.00 46.84 85 PRO A N 1
ATOM 606 C CA . PRO A 1 85 ? -7.998 -30.084 26.240 1.00 46.84 85 PRO A CA 1
ATOM 607 C C . PRO A 1 85 ? -7.732 -30.435 24.769 1.00 46.84 85 PRO A C 1
ATOM 609 O O . PRO A 1 85 ? -7.253 -29.627 23.980 1.00 46.84 85 PRO A O 1
ATOM 612 N N . HIS A 1 86 ? -8.100 -31.666 24.420 1.00 36.53 86 HIS A N 1
ATOM 613 C CA . HIS A 1 86 ? -7.996 -32.277 23.099 1.00 36.53 86 HIS A CA 1
ATOM 614 C C . HIS A 1 86 ? -8.523 -31.383 21.960 1.00 36.53 86 HIS A C 1
ATOM 616 O O . HIS A 1 86 ? -9.726 -31.141 21.868 1.00 36.53 86 HIS A O 1
ATOM 622 N N . GLN A 1 87 ? -7.633 -30.978 21.049 1.00 37.88 87 GLN A N 1
ATOM 623 C CA . GLN A 1 87 ? -7.997 -30.646 19.671 1.00 37.88 87 GLN A CA 1
ATOM 624 C C . GLN A 1 87 ? -7.865 -31.903 18.808 1.00 37.88 87 GLN A C 1
ATOM 626 O O . GLN A 1 87 ? -6.835 -32.577 18.790 1.00 37.88 87 GLN A O 1
ATOM 631 N N . GLU A 1 88 ? -8.958 -32.229 18.132 1.00 36.50 88 GLU A N 1
ATOM 632 C CA . GLU A 1 88 ? -9.101 -33.353 17.220 1.00 36.50 88 GLU A CA 1
ATOM 633 C C . GLU A 1 88 ? -8.299 -33.058 15.940 1.00 36.50 88 GLU A C 1
ATOM 635 O O . GLU A 1 88 ? -8.614 -32.145 15.177 1.00 36.50 88 GLU A O 1
ATOM 640 N N . LEU A 1 89 ? -7.204 -33.797 15.744 1.00 33.16 89 LEU A N 1
ATOM 641 C CA . LEU A 1 89 ? -6.353 -33.722 14.557 1.00 33.16 89 LEU A CA 1
ATOM 642 C C . LEU A 1 89 ? -7.140 -34.203 13.330 1.00 33.16 89 LEU A C 1
ATOM 644 O O . LEU A 1 89 ? -7.383 -35.398 13.160 1.00 33.16 89 LEU A O 1
ATOM 648 N N . VAL A 1 90 ? -7.503 -33.267 12.452 1.00 38.25 90 VAL A N 1
ATOM 649 C CA . VAL A 1 90 ? -7.995 -33.570 11.106 1.00 38.25 90 VAL A CA 1
ATOM 650 C C . VAL A 1 90 ? -6.812 -34.059 10.270 1.00 38.25 90 VAL A C 1
ATOM 652 O O . VAL A 1 90 ? -5.939 -33.287 9.881 1.00 38.25 90 VAL A O 1
ATOM 655 N N . VAL A 1 91 ? -6.781 -35.367 10.018 1.00 41.06 91 VAL A N 1
ATOM 656 C CA . VAL A 1 91 ? -5.846 -36.019 9.096 1.00 41.06 91 VAL A CA 1
ATOM 657 C C . VAL A 1 91 ? -6.196 -35.586 7.671 1.00 41.06 91 VAL A C 1
ATOM 659 O O . VAL A 1 91 ? -7.203 -36.015 7.109 1.00 41.06 91 VAL A O 1
ATOM 662 N N . VAL A 1 92 ? -5.374 -34.712 7.091 1.00 43.12 92 VAL A N 1
ATOM 663 C CA . VAL A 1 92 ? -5.421 -34.375 5.664 1.00 43.12 92 VAL A CA 1
ATOM 664 C C . VAL A 1 92 ? -4.712 -35.500 4.897 1.00 43.12 92 VAL A C 1
ATOM 666 O O . VAL A 1 92 ? -3.569 -35.807 5.233 1.00 43.12 92 VAL A O 1
ATOM 669 N N . PRO A 1 93 ? -5.350 -36.147 3.905 1.00 43.12 93 PRO A N 1
ATOM 670 C CA . PRO A 1 93 ? -4.705 -37.204 3.138 1.00 43.12 93 PRO A CA 1
ATOM 671 C C . PRO A 1 93 ? -3.623 -36.619 2.222 1.00 43.12 93 PRO A C 1
ATOM 673 O O . PRO A 1 93 ? -3.885 -35.687 1.457 1.00 43.12 93 PRO A O 1
ATOM 676 N N . GLU A 1 94 ? -2.419 -37.189 2.301 1.00 40.88 94 GLU A N 1
ATOM 677 C CA . GLU A 1 94 ? -1.334 -36.986 1.339 1.00 40.88 94 GLU A CA 1
ATOM 678 C C . GLU A 1 94 ? -1.848 -37.308 -0.071 1.00 40.88 94 GLU A C 1
ATOM 680 O O . GLU A 1 94 ? -2.334 -38.408 -0.341 1.00 40.88 94 GLU A O 1
ATOM 685 N N . ARG A 1 95 ? -1.799 -36.317 -0.968 1.00 43.25 95 ARG A N 1
ATOM 686 C CA . ARG A 1 95 ? -2.033 -36.518 -2.399 1.00 43.25 95 ARG A CA 1
ATOM 687 C C . ARG A 1 95 ? -0.711 -36.906 -3.042 1.00 43.25 95 ARG A C 1
ATOM 689 O O . ARG A 1 95 ? 0.205 -36.087 -3.096 1.00 43.25 95 ARG A O 1
ATOM 696 N N . ASP A 1 96 ? -0.659 -38.142 -3.521 1.00 47.75 96 ASP A N 1
ATOM 697 C CA . ASP A 1 96 ? 0.430 -38.685 -4.323 1.00 47.75 96 ASP A CA 1
ATOM 698 C C . ASP A 1 96 ? 0.741 -37.776 -5.522 1.00 47.75 96 ASP A C 1
ATOM 700 O O . ASP A 1 96 ? -0.156 -37.298 -6.222 1.00 47.75 96 ASP A O 1
ATOM 704 N N . GLY A 1 97 ? 2.035 -37.521 -5.723 1.00 50.41 97 GLY A N 1
ATOM 705 C CA . GLY A 1 97 ? 2.560 -36.667 -6.778 1.00 50.41 97 GLY A CA 1
ATOM 706 C C . GLY A 1 97 ? 2.292 -37.241 -8.165 1.00 50.41 97 GLY A C 1
ATOM 707 O O . GLY A 1 97 ? 2.911 -38.221 -8.575 1.00 50.41 97 GLY A O 1
ATOM 708 N N . GLU A 1 98 ? 1.399 -36.593 -8.907 1.00 43.31 98 GLU A N 1
ATOM 709 C CA . GLU A 1 98 ? 1.321 -36.755 -10.353 1.00 43.31 98 GLU A CA 1
ATOM 710 C C . GLU A 1 98 ? 2.444 -35.940 -11.008 1.00 43.31 98 GLU A C 1
ATOM 712 O O . GLU A 1 98 ? 2.485 -34.712 -10.920 1.00 43.31 98 GLU A O 1
ATOM 717 N N . ASP A 1 99 ? 3.355 -36.648 -11.678 1.00 44.59 99 ASP A N 1
ATOM 718 C CA . ASP A 1 99 ? 4.341 -36.100 -12.607 1.00 44.59 99 ASP A CA 1
ATOM 719 C C . ASP A 1 99 ? 3.624 -35.297 -13.707 1.00 44.59 99 ASP A C 1
ATOM 721 O O . ASP A 1 99 ? 3.149 -35.835 -14.716 1.00 44.59 99 ASP A O 1
ATOM 725 N N . VAL A 1 100 ? 3.538 -33.976 -13.528 1.00 45.34 100 VAL A N 1
ATOM 726 C CA . VAL A 1 100 ? 3.035 -33.056 -14.550 1.00 45.34 100 VAL A CA 1
ATOM 727 C C . VAL A 1 100 ? 4.097 -32.933 -15.638 1.00 45.34 100 VAL A C 1
ATOM 729 O O . VAL A 1 100 ? 4.934 -32.032 -15.651 1.00 45.34 100 VAL A O 1
ATOM 732 N N . SER A 1 101 ? 4.059 -33.863 -16.590 1.00 41.66 101 SER A N 1
ATOM 733 C CA . SER A 1 101 ? 4.769 -33.723 -17.857 1.00 41.66 101 SER A CA 1
ATOM 734 C C . SER A 1 101 ? 4.328 -32.416 -18.535 1.00 41.66 101 SER A C 1
ATOM 736 O O . SER A 1 101 ? 3.211 -32.281 -19.032 1.00 41.66 101 SER A O 1
ATOM 738 N N . HIS A 1 102 ? 5.202 -31.405 -18.510 1.00 41.38 102 HIS A N 1
ATOM 739 C CA . HIS A 1 102 ? 4.976 -30.109 -19.145 1.00 41.38 102 HIS A CA 1
ATOM 740 C C . HIS A 1 102 ? 4.935 -30.263 -20.673 1.00 41.38 102 HIS A C 1
ATOM 742 O O . HIS A 1 102 ? 5.909 -29.996 -21.380 1.00 41.38 102 HIS A O 1
ATOM 748 N N . THR A 1 103 ? 3.795 -30.690 -21.213 1.00 41.22 103 THR A N 1
ATOM 749 C CA . THR A 1 103 ? 3.501 -30.552 -22.636 1.00 41.22 103 THR A CA 1
ATOM 750 C C . THR A 1 103 ? 3.479 -29.062 -22.962 1.00 41.22 103 THR A C 1
ATOM 752 O O . THR A 1 103 ? 2.666 -28.313 -22.414 1.00 41.22 103 THR A O 1
ATOM 755 N N . ASN A 1 104 ? 4.389 -28.626 -23.836 1.00 38.69 104 ASN A N 1
ATOM 756 C CA . ASN A 1 104 ? 4.418 -27.286 -24.422 1.00 38.69 104 ASN A CA 1
ATOM 757 C C . ASN A 1 104 ? 3.138 -27.062 -25.248 1.00 38.69 104 ASN A C 1
ATOM 759 O O . ASN A 1 104 ? 3.138 -27.182 -26.470 1.00 38.69 104 ASN A O 1
ATOM 763 N N . VAL A 1 105 ? 2.025 -26.762 -24.579 1.00 40.03 105 VAL A N 1
ATOM 764 C CA . VAL A 1 105 ? 0.812 -26.271 -25.230 1.00 40.03 105 VAL A CA 1
ATOM 765 C C . VAL A 1 105 ? 1.107 -24.829 -25.634 1.00 40.03 105 VAL A C 1
ATOM 767 O O . VAL A 1 105 ? 1.126 -23.928 -24.792 1.00 40.03 105 VAL A O 1
ATOM 770 N N . SER A 1 106 ? 1.445 -24.626 -26.907 1.00 41.47 106 SER A N 1
ATOM 771 C CA . SER A 1 106 ? 1.384 -23.305 -27.533 1.00 41.47 106 SER A CA 1
ATOM 772 C C . SER A 1 106 ? -0.097 -22.937 -27.616 1.00 41.47 106 SER A C 1
ATOM 774 O O . SER A 1 106 ? -0.903 -23.723 -28.116 1.00 41.47 106 SER A O 1
ATOM 776 N N . TYR A 1 107 ? -0.476 -21.803 -27.028 1.00 42.84 107 TYR A N 1
ATOM 777 C CA . TYR A 1 107 ? -1.842 -21.296 -27.085 1.00 42.84 107 TYR A CA 1
ATOM 778 C C . TYR A 1 107 ? -1.941 -20.355 -28.291 1.00 42.84 107 TYR A C 1
ATOM 780 O O . TYR A 1 107 ? -1.483 -19.214 -28.190 1.00 42.84 107 TYR A O 1
ATOM 788 N N . PRO A 1 108 ? -2.513 -20.790 -29.432 1.00 43.22 108 PRO A N 1
ATOM 789 C CA . PRO A 1 108 ? -2.728 -19.893 -30.554 1.00 43.22 108 PRO A CA 1
ATOM 790 C C . PRO A 1 108 ? -3.778 -18.855 -30.154 1.00 43.22 108 PRO A C 1
ATOM 792 O O . PRO A 1 108 ? -4.929 -19.193 -29.883 1.00 43.22 108 PRO A O 1
ATOM 795 N N . VAL A 1 109 ? -3.381 -17.583 -30.114 1.00 49.97 109 VAL A N 1
ATOM 796 C CA . VAL A 1 109 ? -4.298 -16.459 -29.891 1.00 49.97 109 VAL A CA 1
ATOM 797 C C . VAL A 1 109 ? -5.102 -16.232 -31.180 1.00 49.97 109 VAL A C 1
ATOM 799 O O . VAL A 1 109 ? -4.512 -15.865 -32.203 1.00 49.97 109 VAL A O 1
ATOM 802 N N . PRO A 1 110 ? -6.434 -16.431 -31.185 1.00 38.62 110 PRO A N 1
ATOM 803 C CA . PRO A 1 110 ? -7.247 -16.194 -32.372 1.00 38.62 110 PRO A CA 1
ATOM 804 C C . PRO A 1 110 ? -7.246 -14.697 -32.709 1.00 38.62 110 PRO A C 1
ATOM 806 O O . PRO A 1 110 ? -7.697 -13.879 -31.913 1.00 38.62 110 PRO A O 1
ATOM 809 N N . GLY A 1 111 ? -6.729 -14.334 -33.886 1.00 54.62 111 GLY A N 1
ATOM 810 C CA . GLY A 1 111 ? -6.682 -12.945 -34.363 1.00 54.62 111 GLY A CA 1
ATOM 811 C C . GLY A 1 111 ? -5.353 -12.215 -34.148 1.00 54.62 111 GLY A C 1
ATOM 812 O O . GLY A 1 111 ? -5.246 -11.047 -34.519 1.00 54.62 111 GLY A O 1
ATOM 813 N N . ALA A 1 112 ? -4.325 -12.882 -33.614 1.00 53.47 112 ALA A N 1
ATOM 814 C CA . ALA A 1 112 ? -2.974 -12.332 -33.630 1.00 53.47 112 ALA A CA 1
ATOM 815 C C . ALA A 1 112 ? -2.508 -12.139 -35.090 1.00 53.47 112 ALA A C 1
ATOM 817 O O . ALA A 1 112 ? -2.571 -13.094 -35.873 1.00 53.47 112 ALA A O 1
ATOM 818 N N . PRO A 1 113 ? -2.055 -10.936 -35.496 1.00 55.84 113 PRO A N 1
ATOM 819 C CA . PRO A 1 113 ? -1.505 -10.733 -36.830 1.00 55.84 113 PRO A CA 1
ATOM 820 C C . PRO A 1 113 ? -0.367 -11.733 -37.049 1.00 55.84 113 PRO A C 1
ATOM 822 O O . PRO A 1 113 ? 0.524 -11.862 -36.205 1.00 55.84 113 PRO A O 1
ATOM 825 N N . GLN A 1 114 ? -0.434 -12.468 -38.162 1.00 49.09 114 GLN A N 1
ATOM 826 C CA . GLN A 1 114 ? 0.567 -13.455 -38.567 1.00 49.09 114 GLN A CA 1
ATOM 827 C C . GLN A 1 114 ? 1.946 -12.778 -38.570 1.00 49.09 114 GLN A C 1
ATOM 829 O O . GLN A 1 114 ? 2.250 -11.977 -39.449 1.00 49.09 114 GLN A O 1
ATOM 834 N N . GLY A 1 115 ? 2.740 -13.029 -37.526 1.00 57.75 115 GLY A N 1
ATOM 835 C CA . GLY A 1 115 ? 3.986 -12.307 -37.263 1.00 57.75 115 GLY A CA 1
ATOM 836 C C . GLY A 1 115 ? 4.217 -11.893 -35.807 1.00 57.75 115 GLY A C 1
ATOM 837 O O . GLY A 1 115 ? 5.312 -11.417 -35.508 1.00 57.75 115 GLY A O 1
ATOM 838 N N . GLN A 1 116 ? 3.255 -12.080 -34.889 1.00 56.56 116 GLN A N 1
ATOM 839 C CA . GLN A 1 116 ? 3.536 -11.951 -33.453 1.00 56.56 116 GLN A CA 1
ATOM 840 C C . GLN A 1 116 ? 4.580 -12.992 -33.042 1.00 56.56 116 GLN A C 1
ATOM 842 O O . GLN A 1 116 ? 4.324 -14.193 -33.035 1.00 56.56 116 GLN A O 1
ATOM 847 N N . LYS A 1 117 ? 5.785 -12.507 -32.746 1.00 68.12 117 LYS A N 1
ATOM 848 C CA . LYS A 1 117 ? 6.904 -13.325 -32.288 1.00 68.12 117 LYS A CA 1
ATOM 849 C C . LYS A 1 117 ? 6.547 -13.868 -30.910 1.00 68.12 117 LYS A C 1
ATOM 851 O O . LYS A 1 117 ? 6.403 -13.099 -29.961 1.00 68.12 117 LYS A O 1
ATOM 856 N N . GLU A 1 118 ? 6.333 -15.177 -30.831 1.00 73.12 118 GLU A N 1
ATOM 857 C CA . GLU A 1 118 ? 6.102 -15.861 -29.564 1.00 73.12 118 GLU A CA 1
ATOM 858 C C . GLU A 1 118 ? 7.382 -15.765 -28.731 1.00 73.12 118 GLU A C 1
ATOM 860 O O . GLU A 1 118 ? 8.440 -16.255 -29.126 1.00 73.12 118 GLU A O 1
ATOM 865 N N . LEU A 1 119 ? 7.300 -15.080 -27.589 1.00 82.88 119 LEU A N 1
ATOM 866 C CA . LEU A 1 119 ? 8.320 -15.201 -26.556 1.00 82.88 119 LEU A CA 1
ATOM 867 C C . LEU A 1 119 ? 8.315 -16.642 -26.050 1.00 82.88 119 LEU A C 1
ATOM 869 O O . LEU A 1 119 ? 7.245 -17.203 -25.801 1.00 82.88 119 LEU A O 1
ATOM 873 N N . ASP A 1 120 ? 9.504 -17.221 -25.878 1.00 88.25 120 ASP A N 1
ATOM 874 C CA . ASP A 1 120 ? 9.629 -18.572 -25.344 1.00 88.25 120 ASP A CA 1
ATOM 875 C C . ASP A 1 120 ? 8.937 -18.655 -23.976 1.00 88.25 120 ASP A C 1
ATOM 877 O O . ASP A 1 120 ? 9.247 -17.915 -23.034 1.00 88.25 120 ASP A O 1
ATOM 881 N N . ARG A 1 121 ? 7.969 -19.570 -23.873 1.00 88.50 121 ARG A N 1
ATOM 882 C CA . ARG A 1 121 ? 7.157 -19.772 -22.671 1.00 88.50 121 ARG A CA 1
ATOM 883 C C . ARG A 1 121 ? 8.029 -20.135 -21.473 1.00 88.50 121 ARG A C 1
ATOM 885 O O . ARG A 1 121 ? 7.701 -19.746 -20.356 1.00 88.50 121 ARG A O 1
ATOM 892 N N . ARG A 1 122 ? 9.142 -20.845 -21.699 1.00 89.69 122 ARG A N 1
ATOM 893 C CA . ARG A 1 122 ? 10.091 -21.202 -20.635 1.00 89.69 122 ARG A CA 1
ATOM 894 C C . ARG A 1 122 ? 10.802 -19.970 -20.084 1.00 89.69 122 ARG A C 1
ATOM 896 O O . ARG A 1 122 ? 10.874 -19.819 -18.869 1.00 89.69 122 ARG A O 1
ATOM 903 N N . THR A 1 123 ? 11.258 -19.066 -20.953 1.00 91.31 123 THR A N 1
ATOM 904 C CA . THR A 1 123 ? 11.857 -17.789 -20.533 1.00 91.31 123 THR A CA 1
ATOM 905 C C . THR A 1 123 ? 10.861 -16.929 -19.760 1.00 91.31 123 THR A C 1
ATOM 907 O O . THR A 1 123 ? 11.209 -16.396 -18.712 1.00 91.31 123 THR A O 1
ATOM 910 N N . LEU A 1 124 ? 9.611 -16.834 -20.227 1.00 93.56 124 LEU A N 1
ATOM 911 C CA . LEU A 1 124 ? 8.569 -16.087 -19.514 1.00 93.56 124 LEU A CA 1
ATOM 912 C C . LEU A 1 124 ? 8.262 -16.684 -18.139 1.00 93.56 124 LEU A C 1
ATOM 914 O O . LEU A 1 124 ? 8.134 -15.934 -17.178 1.00 93.56 124 LEU A O 1
ATOM 918 N N . ALA A 1 125 ? 8.167 -18.011 -18.037 1.00 95.00 125 ALA A N 1
ATOM 919 C CA . ALA A 1 125 ? 7.932 -18.686 -16.764 1.00 95.00 125 ALA A CA 1
ATOM 920 C C . ALA A 1 125 ? 9.083 -18.453 -15.774 1.00 95.00 125 ALA A C 1
ATOM 922 O O . ALA A 1 125 ? 8.829 -18.162 -14.613 1.00 95.00 125 ALA A O 1
ATOM 923 N N . ALA A 1 126 ? 10.334 -18.516 -16.240 1.00 95.56 126 ALA A N 1
ATOM 924 C CA . ALA A 1 126 ? 11.504 -18.254 -15.403 1.00 95.56 126 ALA A CA 1
ATOM 925 C C . ALA A 1 126 ? 11.606 -16.784 -14.959 1.00 95.56 126 ALA A C 1
ATOM 927 O O . ALA A 1 126 ? 12.101 -16.508 -13.873 1.00 95.56 126 ALA A O 1
ATOM 928 N N . ALA A 1 127 ? 11.149 -15.844 -15.791 1.00 96.81 127 ALA A N 1
ATOM 929 C CA . ALA A 1 127 ? 11.165 -14.419 -15.476 1.00 96.81 127 ALA A CA 1
ATOM 930 C C . ALA A 1 127 ? 10.008 -13.978 -14.562 1.00 96.81 127 ALA A C 1
ATOM 932 O O . ALA A 1 127 ? 10.041 -12.857 -14.059 1.00 96.81 127 ALA A O 1
ATOM 933 N N . PHE A 1 128 ? 8.967 -14.793 -14.385 1.00 97.75 128 PHE A N 1
ATOM 934 C CA . PHE A 1 128 ? 7.781 -14.410 -13.624 1.00 97.75 128 PHE A CA 1
ATOM 935 C C . PHE A 1 128 ? 8.011 -14.539 -12.115 1.00 97.75 128 PHE A C 1
ATOM 937 O O . PHE A 1 128 ? 8.417 -15.589 -11.624 1.00 97.75 128 PHE A O 1
ATOM 944 N N . VAL A 1 129 ? 7.706 -13.473 -11.380 1.00 97.88 129 VAL A N 1
ATOM 945 C CA . VAL A 1 129 ? 7.774 -13.411 -9.919 1.00 97.88 129 VAL A CA 1
ATOM 946 C C . VAL A 1 129 ? 6.349 -13.263 -9.382 1.00 97.88 129 VAL A C 1
ATOM 948 O O . VAL A 1 129 ? 5.709 -12.246 -9.673 1.00 97.88 129 VAL A O 1
ATOM 951 N N . PRO A 1 130 ? 5.830 -14.254 -8.633 1.00 98.25 130 PRO A N 1
ATOM 952 C CA . PRO A 1 130 ? 4.494 -14.180 -8.053 1.00 98.25 130 PRO A CA 1
ATOM 953 C C . PRO A 1 130 ? 4.445 -13.166 -6.901 1.00 98.25 130 PRO A C 1
ATOM 955 O O . PRO A 1 130 ? 5.430 -12.982 -6.183 1.00 98.25 130 PRO A O 1
ATOM 958 N N . LEU A 1 131 ? 3.287 -12.531 -6.720 1.00 98.25 131 LEU A N 1
ATOM 959 C CA . LEU A 1 131 ? 2.982 -11.655 -5.587 1.00 98.25 131 LEU A CA 1
ATOM 960 C C . LEU A 1 131 ? 2.007 -12.357 -4.631 1.00 98.25 131 LEU A C 1
ATOM 962 O O . LEU A 1 131 ? 1.035 -12.964 -5.080 1.00 98.25 131 LEU A O 1
ATOM 966 N N . SER A 1 132 ? 2.242 -12.251 -3.319 1.00 97.62 132 SER A N 1
ATOM 967 C CA . SER A 1 132 ? 1.274 -12.667 -2.291 1.00 97.62 132 SER A CA 1
ATOM 968 C C . SER A 1 132 ? 0.399 -11.486 -1.862 1.00 97.62 132 SER A C 1
ATOM 970 O O . SER A 1 132 ? 0.802 -10.333 -1.973 1.00 97.62 132 SER A O 1
ATOM 972 N N . TYR A 1 133 ? -0.814 -11.768 -1.383 1.00 96.94 133 TYR A N 1
ATOM 973 C CA . TYR A 1 133 ? -1.794 -10.780 -0.917 1.00 96.94 133 TYR A CA 1
ATOM 974 C C . TYR A 1 133 ? -2.265 -11.030 0.522 1.00 96.94 133 TYR A C 1
ATOM 976 O O . TYR A 1 133 ? -3.251 -10.430 0.957 1.00 96.94 133 TYR A O 1
ATOM 984 N N . ASP A 1 134 ? -1.566 -11.884 1.272 1.00 96.06 134 ASP A N 1
ATOM 985 C CA . ASP A 1 134 ? -1.982 -12.329 2.611 1.00 96.06 134 ASP A CA 1
ATOM 986 C C . ASP A 1 134 ? -2.130 -11.168 3.613 1.00 96.06 134 ASP A C 1
ATOM 988 O O . ASP A 1 134 ? -2.973 -11.205 4.509 1.00 96.06 134 ASP A O 1
ATOM 992 N N . GLU A 1 135 ? -1.371 -10.083 3.434 1.00 94.12 135 GLU A N 1
ATOM 993 C CA . GLU A 1 135 ? -1.431 -8.905 4.310 1.00 94.12 135 GLU A CA 1
ATOM 994 C C . GLU A 1 135 ? -2.513 -7.879 3.916 1.00 94.12 135 GLU A C 1
ATOM 996 O O . GLU A 1 135 ? -2.684 -6.853 4.585 1.00 94.12 135 GLU A O 1
ATOM 1001 N N . GLY A 1 136 ? -3.263 -8.144 2.842 1.00 94.69 136 GLY A N 1
ATOM 1002 C CA . GLY A 1 136 ? -4.228 -7.217 2.242 1.00 94.69 136 GLY A CA 1
ATOM 1003 C C . GLY A 1 136 ? -3.612 -6.235 1.236 1.00 94.69 136 GLY A C 1
ATOM 1004 O O . GLY A 1 136 ? -4.310 -5.374 0.702 1.00 94.69 136 GLY A O 1
ATOM 1005 N N . PHE A 1 137 ? -2.315 -6.356 0.961 1.00 95.94 137 PHE A N 1
ATOM 1006 C CA . PHE A 1 137 ? -1.576 -5.621 -0.065 1.00 95.94 137 PHE A CA 1
ATOM 1007 C C . PHE A 1 137 ? -0.520 -6.547 -0.695 1.00 95.94 137 PHE A C 1
ATOM 1009 O O . PHE A 1 137 ? -0.186 -7.556 -0.079 1.00 95.94 137 PHE A O 1
ATOM 1016 N N . PRO A 1 138 ? -0.011 -6.250 -1.906 1.00 97.44 138 PRO A N 1
ATOM 1017 C CA . PRO A 1 138 ? 0.913 -7.153 -2.579 1.00 97.44 138 PRO A CA 1
ATOM 1018 C C . PRO A 1 138 ? 2.306 -7.141 -1.947 1.00 97.44 138 PRO A C 1
ATOM 1020 O O . PRO A 1 138 ? 2.930 -6.079 -1.816 1.00 97.44 138 PRO A O 1
ATOM 1023 N N . THR A 1 139 ? 2.802 -8.332 -1.639 1.00 98.25 139 THR A N 1
ATOM 1024 C CA . THR A 1 139 ? 4.144 -8.604 -1.123 1.00 98.25 139 THR A CA 1
ATOM 102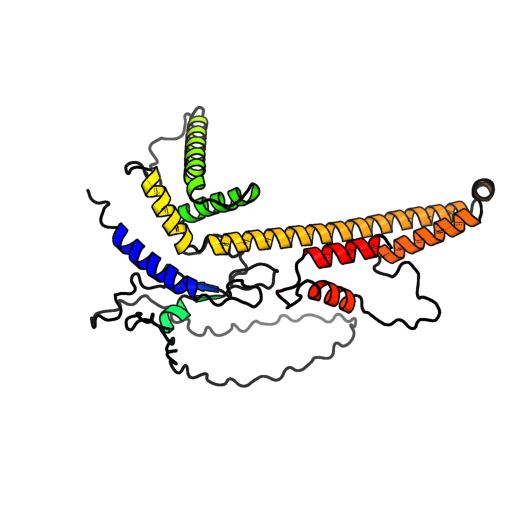5 C C . THR A 1 139 ? 4.924 -9.503 -2.079 1.00 98.25 139 THR A C 1
ATOM 1027 O O . THR A 1 139 ? 4.361 -10.301 -2.833 1.00 98.25 139 THR A O 1
ATOM 1030 N N . LEU A 1 140 ? 6.240 -9.334 -2.076 1.00 98.19 140 LEU A N 1
ATOM 1031 C CA . LEU A 1 140 ? 7.194 -10.214 -2.735 1.00 98.19 140 LEU A CA 1
ATOM 1032 C C . LEU A 1 140 ? 7.313 -11.544 -1.959 1.00 98.19 140 LEU A C 1
ATOM 1034 O O . LEU A 1 140 ? 6.864 -11.630 -0.813 1.00 98.19 140 LEU A O 1
ATOM 1038 N N . PRO A 1 141 ? 7.912 -12.598 -2.548 1.00 97.44 141 PRO A N 1
ATOM 1039 C CA . PRO A 1 141 ? 8.061 -13.898 -1.881 1.00 97.44 141 PRO A CA 1
ATOM 1040 C C . PRO A 1 141 ? 8.852 -13.864 -0.564 1.00 97.44 141 PRO A C 1
ATOM 1042 O O . PRO A 1 141 ? 8.710 -14.762 0.260 1.00 97.44 141 PRO A O 1
ATOM 1045 N N . ASP A 1 142 ? 9.683 -12.842 -0.364 1.00 97.31 142 ASP A N 1
ATOM 1046 C CA . ASP A 1 142 ? 10.421 -12.584 0.877 1.00 97.31 142 ASP A CA 1
ATOM 1047 C C . ASP A 1 142 ? 9.581 -11.860 1.950 1.00 97.31 142 ASP A C 1
ATOM 1049 O O . ASP A 1 142 ? 10.069 -11.599 3.049 1.00 97.31 142 ASP A O 1
ATOM 1053 N N . GLY A 1 143 ? 8.321 -11.535 1.644 1.00 97.25 143 GLY A N 1
ATOM 1054 C CA . GLY A 1 143 ? 7.409 -10.774 2.495 1.00 97.25 143 GLY A CA 1
ATOM 1055 C C . GLY A 1 143 ? 7.560 -9.256 2.375 1.00 97.25 143 GLY A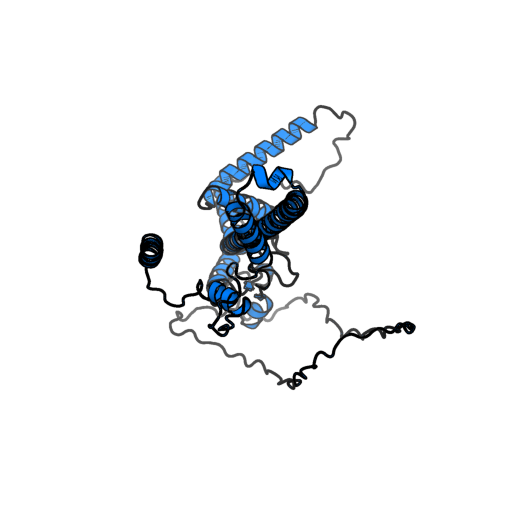 C 1
ATOM 1056 O O . GLY A 1 143 ? 6.762 -8.524 2.960 1.00 97.25 143 GLY A O 1
ATOM 1057 N N . SER A 1 144 ? 8.536 -8.752 1.614 1.00 97.81 144 SER A N 1
ATOM 1058 C CA . SER A 1 144 ? 8.717 -7.310 1.452 1.00 97.81 144 SER A CA 1
ATOM 1059 C C . SER A 1 144 ? 7.590 -6.701 0.601 1.00 97.81 144 SER A C 1
ATOM 1061 O O . SER A 1 144 ? 7.054 -7.347 -0.306 1.00 97.81 144 SER A O 1
ATOM 1063 N N . PRO A 1 145 ? 7.166 -5.456 0.862 1.00 97.75 145 PRO A N 1
ATOM 1064 C CA . PRO A 1 145 ? 6.136 -4.822 0.051 1.00 97.75 145 PRO A CA 1
ATOM 1065 C C . PRO A 1 145 ? 6.563 -4.606 -1.407 1.00 97.75 145 PRO A C 1
ATOM 1067 O O . PRO A 1 145 ? 7.647 -4.101 -1.680 1.00 97.75 145 PRO A O 1
ATOM 1070 N N . PHE A 1 146 ? 5.668 -4.855 -2.370 1.00 98.06 146 PHE A N 1
ATOM 1071 C CA . PHE A 1 146 ? 5.992 -4.759 -3.807 1.00 98.06 146 PHE A CA 1
ATOM 1072 C C . PHE A 1 146 ? 6.469 -3.363 -4.275 1.00 98.06 146 PHE A C 1
ATOM 1074 O O . PHE A 1 146 ? 7.131 -3.215 -5.305 1.00 98.06 146 PHE A O 1
ATOM 1081 N N . TRP A 1 147 ? 6.140 -2.299 -3.540 1.00 97.75 147 TRP A N 1
ATOM 1082 C CA . TRP A 1 147 ? 6.619 -0.947 -3.849 1.00 97.75 147 TRP A CA 1
ATOM 1083 C C . TRP A 1 147 ? 8.024 -0.642 -3.295 1.00 97.75 147 TRP A C 1
ATOM 1085 O O . TRP A 1 147 ? 8.510 0.469 -3.503 1.00 97.75 147 TRP A O 1
ATOM 1095 N N . GLU A 1 148 ? 8.690 -1.575 -2.614 1.00 97.88 148 GLU A N 1
ATOM 1096 C CA . GLU A 1 148 ? 10.104 -1.445 -2.232 1.00 97.88 148 GLU A CA 1
ATOM 1097 C C . GLU A 1 148 ? 11.047 -1.653 -3.420 1.00 97.88 148 GLU A C 1
ATOM 1099 O O . GLU A 1 148 ? 10.606 -2.022 -4.510 1.00 97.88 148 GLU A O 1
ATOM 1104 N N . GLN A 1 149 ? 12.331 -1.323 -3.246 1.00 98.00 149 GLN A N 1
ATOM 1105 C CA . GLN A 1 149 ? 13.328 -1.391 -4.315 1.00 98.00 149 GLN A CA 1
ATOM 1106 C C . GLN A 1 149 ? 13.463 -2.827 -4.823 1.00 98.00 149 GLN A C 1
ATOM 1108 O O . GLN A 1 149 ? 13.755 -3.735 -4.051 1.00 98.00 149 GLN A O 1
ATOM 1113 N N . LEU A 1 150 ? 13.293 -3.025 -6.131 1.00 97.38 150 LEU A N 1
ATOM 1114 C CA . LEU A 1 150 ? 13.471 -4.345 -6.738 1.00 97.38 150 LEU A CA 1
ATOM 1115 C C . LEU A 1 150 ? 14.968 -4.677 -6.852 1.00 97.38 150 LEU A C 1
ATOM 1117 O O . LEU A 1 150 ? 15.781 -3.784 -7.083 1.00 97.38 150 LEU A O 1
ATOM 1121 N N . GLU A 1 151 ? 15.336 -5.960 -6.781 1.00 96.69 151 GLU A N 1
ATOM 1122 C CA . GLU A 1 151 ? 16.742 -6.420 -6.839 1.00 96.69 151 GLU A CA 1
ATOM 1123 C C . GLU A 1 151 ? 17.511 -5.918 -8.075 1.00 96.69 151 GLU A C 1
ATOM 1125 O O . GLU A 1 151 ? 18.723 -5.716 -8.039 1.00 96.69 151 GLU A O 1
ATOM 1130 N N . PHE A 1 152 ? 16.797 -5.722 -9.183 1.00 95.19 152 PHE A N 1
ATOM 1131 C CA . PHE A 1 152 ? 17.330 -5.270 -10.468 1.00 95.19 152 PHE A CA 1
ATOM 1132 C C . PHE A 1 152 ? 17.043 -3.782 -10.749 1.00 95.19 152 PHE A C 1
ATOM 1134 O O . PHE A 1 152 ? 17.326 -3.300 -11.847 1.00 95.19 152 PHE A O 1
ATOM 1141 N N . GLU A 1 153 ? 16.444 -3.050 -9.802 1.00 95.81 153 GLU A N 1
ATOM 1142 C CA . GLU A 1 153 ? 16.131 -1.625 -9.941 1.00 95.81 153 GLU A CA 1
ATOM 1143 C C . GLU A 1 153 ? 17.325 -0.771 -9.482 1.00 95.81 153 GLU A C 1
ATOM 1145 O O . GLU A 1 153 ? 17.726 -0.829 -8.313 1.00 95.81 153 GLU A O 1
ATOM 1150 N N . PRO A 1 154 ? 17.904 0.061 -10.366 1.00 94.50 154 PRO A N 1
ATOM 1151 C CA . PRO A 1 154 ? 19.014 0.916 -9.997 1.00 94.50 154 PRO A CA 1
ATOM 1152 C C . PRO A 1 154 ? 18.539 1.996 -9.017 1.00 94.50 154 PRO A C 1
ATOM 1154 O O . PRO A 1 154 ? 17.408 2.486 -9.085 1.00 94.50 154 PRO A O 1
ATOM 1157 N N . LEU A 1 155 ? 19.429 2.393 -8.106 1.00 90.69 155 LEU A N 1
ATOM 1158 C CA . LEU A 1 155 ? 19.096 3.282 -6.989 1.00 90.69 155 LEU A CA 1
ATOM 1159 C C . LEU A 1 155 ? 18.487 4.621 -7.441 1.00 90.69 155 LEU A C 1
ATOM 1161 O O . LEU A 1 155 ? 17.568 5.137 -6.808 1.00 90.69 155 LEU A O 1
ATOM 1165 N N . ASN A 1 156 ? 18.963 5.178 -8.555 1.00 90.88 156 ASN A N 1
ATOM 1166 C CA . ASN A 1 156 ? 18.424 6.413 -9.127 1.00 90.88 156 ASN A CA 1
ATOM 1167 C C . ASN A 1 156 ? 16.966 6.262 -9.599 1.00 90.88 156 ASN A C 1
ATOM 1169 O O . ASN A 1 156 ? 16.160 7.161 -9.358 1.00 90.88 156 ASN A O 1
ATOM 1173 N N . ALA A 1 157 ? 16.609 5.130 -10.216 1.00 94.06 157 ALA A N 1
ATOM 1174 C CA . ALA A 1 157 ? 15.232 4.835 -10.601 1.00 94.06 157 ALA A CA 1
ATOM 1175 C C . ALA A 1 157 ? 14.341 4.695 -9.365 1.00 94.06 157 ALA A C 1
ATOM 1177 O O . ALA A 1 157 ? 13.284 5.320 -9.302 1.00 94.06 157 ALA A O 1
ATOM 1178 N N . PHE A 1 158 ? 14.800 3.972 -8.341 1.00 95.94 158 PHE A N 1
ATOM 1179 C CA . PHE A 1 158 ? 14.038 3.825 -7.103 1.00 95.94 158 PHE A CA 1
ATOM 1180 C C . PHE A 1 158 ? 13.825 5.163 -6.376 1.00 95.94 158 PHE A C 1
ATOM 1182 O O . PHE A 1 158 ? 12.720 5.464 -5.923 1.00 95.94 158 PHE A O 1
ATOM 1189 N N . ASN A 1 159 ? 14.844 6.022 -6.310 1.00 92.69 159 ASN A N 1
ATOM 1190 C CA . ASN A 1 159 ? 14.706 7.359 -5.726 1.00 92.69 159 ASN A CA 1
ATOM 1191 C C . ASN A 1 159 ? 13.687 8.216 -6.494 1.00 92.69 159 ASN A C 1
ATOM 1193 O O . ASN A 1 159 ? 12.828 8.855 -5.879 1.00 92.69 159 ASN A O 1
ATOM 1197 N N . ALA A 1 160 ? 13.718 8.173 -7.829 1.00 94.00 160 ALA A N 1
ATOM 1198 C CA . ALA A 1 160 ? 12.723 8.844 -8.659 1.00 94.00 160 ALA A CA 1
ATOM 1199 C C . ALA A 1 160 ? 11.309 8.260 -8.452 1.00 94.00 160 ALA A C 1
ATOM 1201 O O . ALA A 1 160 ? 10.332 9.010 -8.381 1.00 94.00 160 ALA A O 1
ATOM 1202 N N . PHE A 1 161 ? 11.191 6.945 -8.248 1.00 96.81 161 PHE A N 1
ATOM 1203 C CA . PHE A 1 161 ? 9.929 6.300 -7.892 1.00 96.81 161 PHE A CA 1
ATOM 1204 C C . PHE A 1 161 ? 9.398 6.763 -6.527 1.00 96.81 161 PHE A C 1
ATOM 1206 O O . PHE A 1 161 ? 8.207 7.041 -6.384 1.00 96.81 161 PHE A O 1
ATOM 1213 N N . ARG A 1 162 ? 10.257 6.931 -5.514 1.00 95.56 162 ARG A N 1
ATOM 1214 C CA . ARG A 1 162 ? 9.842 7.480 -4.210 1.00 95.56 162 ARG A CA 1
ATOM 1215 C C . ARG A 1 162 ? 9.298 8.904 -4.335 1.00 95.56 162 ARG A C 1
ATOM 1217 O O . ARG A 1 162 ? 8.276 9.218 -3.719 1.00 95.56 162 ARG A O 1
ATOM 1224 N N . ALA A 1 163 ? 9.929 9.741 -5.159 1.00 93.50 163 ALA A N 1
ATOM 1225 C CA . ALA A 1 163 ? 9.406 11.067 -5.491 1.00 93.50 163 ALA A CA 1
ATOM 1226 C C . ALA A 1 163 ? 8.039 10.975 -6.199 1.00 93.50 163 ALA A C 1
ATOM 1228 O O . ALA A 1 163 ? 7.105 11.703 -5.854 1.00 93.50 163 ALA A O 1
ATOM 1229 N N . TYR A 1 164 ? 7.875 10.015 -7.114 1.00 95.88 164 TYR A N 1
ATOM 1230 C CA . TYR A 1 164 ? 6.601 9.728 -7.784 1.00 95.88 164 TYR A CA 1
ATOM 1231 C C . TYR A 1 164 ? 5.496 9.299 -6.813 1.00 95.88 164 TYR A C 1
ATOM 1233 O O . TYR A 1 164 ? 4.363 9.778 -6.902 1.00 95.88 164 TYR A O 1
ATOM 1241 N N . LEU A 1 165 ? 5.812 8.462 -5.822 1.00 95.81 165 LEU A N 1
ATOM 1242 C CA . LEU A 1 165 ? 4.863 8.092 -4.773 1.00 95.81 165 LEU A CA 1
ATOM 1243 C C . LEU A 1 165 ? 4.433 9.297 -3.929 1.00 95.81 165 LEU A C 1
ATOM 1245 O O . LEU A 1 165 ? 3.250 9.402 -3.590 1.00 95.81 165 LEU A O 1
ATOM 1249 N N . ALA A 1 166 ? 5.358 10.212 -3.623 1.00 92.50 166 ALA A N 1
ATOM 1250 C CA . ALA A 1 166 ? 5.087 11.394 -2.808 1.00 92.50 166 ALA A CA 1
ATOM 1251 C C . ALA A 1 166 ? 4.065 12.351 -3.452 1.00 92.50 166 ALA A C 1
ATOM 1253 O O . ALA A 1 166 ? 3.241 12.918 -2.730 1.00 92.50 166 ALA A O 1
ATOM 1254 N N . GLN A 1 167 ? 4.045 12.467 -4.788 1.00 92.56 167 GLN A N 1
ATOM 1255 C CA . GLN A 1 167 ? 3.055 13.277 -5.521 1.00 92.56 167 GLN A CA 1
ATOM 1256 C C . GLN A 1 167 ? 1.607 12.841 -5.252 1.00 92.56 167 GLN A C 1
ATOM 1258 O O . GLN A 1 167 ? 0.706 13.672 -5.159 1.00 92.56 167 GLN A O 1
ATOM 1263 N N . GLY A 1 168 ? 1.378 11.537 -5.058 1.00 87.00 168 GLY A N 1
ATOM 1264 C CA . GLY A 1 168 ? 0.041 10.975 -4.837 1.00 87.00 168 GLY A CA 1
ATOM 1265 C C . GLY A 1 168 ? -0.641 11.414 -3.540 1.00 87.00 168 GLY A C 1
ATOM 1266 O O . GLY A 1 168 ? -1.784 11.045 -3.284 1.00 87.00 168 GLY A O 1
ATOM 1267 N N . ARG A 1 169 ? 0.045 12.183 -2.686 1.00 83.88 169 ARG A N 1
ATOM 1268 C CA . ARG A 1 169 ? -0.545 12.755 -1.469 1.00 83.88 169 ARG A CA 1
ATOM 1269 C C . ARG A 1 169 ? -1.410 13.982 -1.747 1.00 83.88 169 ARG A C 1
ATOM 1271 O O . ARG A 1 169 ? -2.324 14.238 -0.970 1.00 83.88 169 ARG A O 1
ATOM 1278 N N . THR A 1 170 ? -1.117 14.732 -2.807 1.00 84.12 170 THR A N 1
ATOM 1279 C CA . THR A 1 170 ? -1.752 16.029 -3.101 1.00 84.12 170 THR A CA 1
ATOM 1280 C C . THR A 1 170 ? -2.552 16.035 -4.403 1.00 84.12 170 THR A C 1
ATOM 1282 O O . THR A 1 170 ? -3.245 17.013 -4.673 1.00 84.12 170 THR A O 1
ATOM 1285 N N . GLY A 1 171 ? -2.503 14.963 -5.198 1.00 89.81 171 GLY A N 1
ATOM 1286 C CA . GLY A 1 171 ? -3.269 14.861 -6.437 1.00 89.81 171 GLY A CA 1
ATOM 1287 C C . GLY A 1 171 ? -2.902 13.651 -7.291 1.00 89.81 171 GLY A C 1
ATOM 1288 O O . GLY A 1 171 ? -2.303 12.684 -6.819 1.00 89.81 171 GLY A O 1
ATOM 1289 N N . ALA A 1 172 ? -3.283 13.712 -8.568 1.00 90.44 172 ALA A N 1
ATOM 1290 C CA . ALA A 1 172 ? -2.905 12.706 -9.551 1.00 90.44 172 ALA A CA 1
ATOM 1291 C C . ALA A 1 172 ? -1.388 12.730 -9.783 1.00 90.44 172 ALA A C 1
ATOM 1293 O O . ALA A 1 172 ? -0.793 13.795 -9.943 1.00 90.44 172 ALA A O 1
ATOM 1294 N N . ARG A 1 173 ? -0.770 11.547 -9.824 1.00 94.25 173 ARG A N 1
ATOM 1295 C CA . ARG A 1 173 ? 0.666 11.415 -10.083 1.00 94.25 173 ARG A CA 1
ATOM 1296 C C . ARG A 1 173 ? 0.960 11.720 -11.546 1.00 94.25 173 ARG A C 1
ATOM 1298 O O . ARG A 1 173 ? 0.280 11.210 -12.436 1.00 94.25 173 ARG A O 1
ATOM 1305 N N . GLN A 1 174 ? 1.966 12.549 -11.787 1.00 94.25 174 GLN A N 1
ATOM 1306 C CA . GLN A 1 174 ? 2.314 13.051 -13.109 1.00 94.25 174 GLN A CA 1
ATOM 1307 C C . GLN A 1 174 ? 3.820 12.921 -13.312 1.00 94.25 174 GLN A C 1
ATOM 1309 O O . GLN A 1 174 ? 4.621 13.569 -12.638 1.00 94.25 174 GLN A O 1
ATOM 1314 N N . LEU A 1 175 ? 4.206 12.079 -14.274 1.00 92.38 175 LEU A N 1
ATOM 1315 C CA . LEU A 1 175 ? 5.612 11.812 -14.579 1.00 92.38 175 LEU A CA 1
ATOM 1316 C C . LEU A 1 175 ? 6.354 13.094 -14.988 1.00 92.38 175 LEU A C 1
ATOM 1318 O O . LEU A 1 175 ? 7.471 13.328 -14.549 1.00 92.38 175 LEU A O 1
ATOM 1322 N N . PHE A 1 176 ? 5.696 13.971 -15.752 1.00 90.56 176 PHE A N 1
ATOM 1323 C CA . PHE A 1 176 ? 6.263 15.250 -16.189 1.00 90.56 176 PHE A CA 1
ATOM 1324 C C . PHE A 1 176 ? 6.480 16.250 -15.044 1.00 90.56 176 PHE A C 1
ATOM 1326 O O . PHE A 1 176 ? 7.312 17.141 -15.162 1.00 90.56 176 PHE A O 1
ATOM 1333 N N . SER A 1 177 ? 5.775 16.102 -13.920 1.00 90.06 177 SER A N 1
ATOM 1334 C CA . SER A 1 177 ? 5.985 16.939 -12.733 1.00 90.06 177 SER A CA 1
ATOM 1335 C C . SER A 1 177 ? 7.176 16.481 -11.886 1.00 90.06 177 SER A C 1
ATOM 1337 O O . SER A 1 177 ? 7.560 17.186 -10.956 1.00 90.06 177 SER A O 1
ATOM 1339 N N . LEU A 1 178 ? 7.754 15.304 -12.165 1.00 89.19 178 LEU A N 1
ATOM 1340 C CA . LEU A 1 178 ? 8.936 14.828 -11.441 1.00 89.19 178 LEU A CA 1
ATOM 1341 C C . LEU A 1 178 ? 10.197 15.591 -11.802 1.00 89.19 178 LEU A C 1
ATOM 1343 O O . LEU A 1 178 ? 11.047 15.743 -10.937 1.00 89.19 178 LEU A O 1
ATOM 1347 N N . ASP A 1 179 ? 10.307 16.067 -13.039 1.00 88.06 179 ASP A N 1
ATOM 1348 C CA . ASP A 1 179 ? 11.494 16.782 -13.512 1.00 88.06 179 ASP A CA 1
ATOM 1349 C C . ASP A 1 179 ? 11.773 18.022 -12.645 1.00 88.06 179 ASP A C 1
ATOM 1351 O O . ASP A 1 179 ? 12.867 18.203 -12.109 1.00 88.06 179 ASP A O 1
ATOM 1355 N N . ASP A 1 180 ? 10.725 18.806 -12.374 1.00 86.56 180 ASP A N 1
ATOM 1356 C CA . ASP A 1 180 ? 10.787 19.972 -11.488 1.00 86.56 180 ASP A CA 1
ATOM 1357 C C . ASP A 1 180 ? 11.108 19.579 -10.033 1.00 86.56 180 ASP A C 1
ATOM 1359 O O . ASP A 1 180 ? 11.871 20.261 -9.349 1.00 86.56 180 ASP A O 1
ATOM 1363 N N . PHE A 1 181 ? 10.569 18.454 -9.549 1.00 83.81 181 PHE A N 1
ATOM 1364 C CA . PHE A 1 181 ? 10.835 17.978 -8.189 1.00 83.81 181 PHE A CA 1
ATOM 1365 C C . PHE A 1 181 ? 12.283 17.501 -8.010 1.00 83.81 181 PHE A C 1
ATOM 1367 O O . PHE A 1 181 ? 12.931 17.872 -7.033 1.00 83.81 181 PHE A O 1
ATOM 1374 N N . LEU A 1 182 ? 12.798 16.710 -8.954 1.00 84.94 182 LEU A N 1
ATOM 1375 C CA . LEU A 1 182 ? 14.166 16.194 -8.928 1.00 84.94 182 LEU A CA 1
ATOM 1376 C C . LEU A 1 182 ? 15.182 17.328 -9.075 1.00 84.94 182 LEU A C 1
ATOM 1378 O O . LEU A 1 182 ? 16.151 17.368 -8.322 1.00 84.94 182 LEU A O 1
ATOM 1382 N N . SER A 1 183 ? 14.909 18.297 -9.953 1.00 86.75 183 SER A N 1
ATOM 1383 C CA . SER A 1 183 ? 15.743 19.495 -10.110 1.00 86.75 183 SER A CA 1
ATOM 1384 C C . SER A 1 183 ? 15.822 20.306 -8.810 1.00 86.75 183 SER A C 1
ATOM 1386 O O . SER A 1 183 ? 16.896 20.735 -8.391 1.00 86.75 183 SER A O 1
ATOM 1388 N N . LYS A 1 184 ? 14.688 20.481 -8.116 1.00 87.25 184 LYS A N 1
ATOM 1389 C CA . LYS A 1 184 ? 14.645 21.155 -6.807 1.00 87.25 184 LYS A CA 1
ATOM 1390 C C . LYS A 1 184 ? 15.387 20.381 -5.724 1.00 87.25 184 LYS A C 1
ATOM 1392 O O . LYS A 1 184 ? 16.012 21.002 -4.868 1.00 87.25 184 LYS A O 1
ATOM 1397 N N . GLN A 1 185 ? 15.305 19.053 -5.748 1.00 83.94 185 GLN A N 1
ATOM 1398 C CA . GLN A 1 185 ? 16.009 18.200 -4.798 1.00 83.94 185 GLN A CA 1
ATOM 1399 C C . GLN A 1 185 ? 17.527 18.286 -4.994 1.00 83.94 185 GLN A C 1
ATOM 1401 O O . GLN A 1 185 ? 18.241 18.506 -4.023 1.00 83.94 185 GLN A O 1
ATOM 1406 N N . GLN A 1 186 ? 18.006 18.224 -6.240 1.00 85.19 186 GLN A N 1
ATOM 1407 C CA . GLN A 1 186 ? 19.426 18.393 -6.560 1.00 85.19 186 GLN A CA 1
ATOM 1408 C C . GLN A 1 186 ? 19.958 19.752 -6.089 1.00 85.19 186 GLN A C 1
ATOM 1410 O O . GLN A 1 186 ? 20.962 19.803 -5.385 1.00 85.19 186 GLN A O 1
ATOM 1415 N N . ALA A 1 187 ? 19.234 20.840 -6.371 1.00 88.88 187 ALA A N 1
ATOM 1416 C CA . ALA A 1 187 ? 19.618 22.175 -5.908 1.00 88.88 187 ALA A CA 1
ATOM 1417 C C . ALA A 1 187 ? 19.634 22.298 -4.369 1.00 88.88 187 ALA A C 1
ATOM 1419 O O . ALA A 1 187 ? 20.433 23.047 -3.805 1.00 88.88 187 ALA A O 1
ATOM 1420 N N . ALA A 1 188 ? 18.748 21.580 -3.668 1.00 86.31 188 ALA A N 1
ATOM 1421 C CA . ALA A 1 188 ? 18.737 21.547 -2.207 1.00 86.31 188 ALA A CA 1
ATOM 1422 C C . ALA A 1 188 ? 19.934 20.767 -1.639 1.00 86.31 188 ALA A C 1
ATOM 1424 O O . ALA A 1 188 ? 20.531 21.216 -0.661 1.00 86.31 188 ALA A O 1
ATOM 1425 N N . ASP A 1 189 ? 20.302 19.648 -2.265 1.00 84.44 189 ASP A N 1
ATOM 1426 C CA . ASP A 1 189 ? 21.446 18.825 -1.865 1.00 84.44 189 ASP A CA 1
ATOM 1427 C C . ASP A 1 189 ? 22.781 19.546 -2.126 1.00 84.44 189 ASP A C 1
ATOM 1429 O O . ASP A 1 189 ? 23.676 19.507 -1.281 1.00 84.44 189 ASP A O 1
ATOM 1433 N N . GLU A 1 190 ? 22.911 20.264 -3.247 1.00 89.56 190 GLU A N 1
ATOM 1434 C CA . GLU A 1 190 ? 24.069 21.127 -3.536 1.00 89.56 190 GLU A CA 1
ATOM 1435 C C . GLU A 1 190 ? 24.221 22.224 -2.479 1.00 89.56 190 GLU A C 1
ATOM 1437 O O . GLU A 1 190 ? 25.290 22.386 -1.893 1.00 89.56 190 GLU A O 1
ATOM 1442 N N . LYS A 1 191 ? 23.121 22.906 -2.140 1.00 91.69 191 LYS A N 1
ATOM 1443 C CA . LYS A 1 191 ? 23.118 23.927 -1.088 1.00 91.69 191 LYS A CA 1
ATOM 1444 C C . LYS A 1 191 ? 23.448 23.353 0.296 1.00 91.69 191 LYS A C 1
ATOM 1446 O O . LYS A 1 191 ? 24.071 24.032 1.111 1.00 91.69 191 LYS A O 1
ATOM 1451 N N . ALA A 1 192 ? 23.023 22.121 0.584 1.00 88.06 192 ALA A N 1
ATOM 1452 C CA . ALA A 1 192 ? 23.352 21.443 1.835 1.00 88.06 192 ALA A CA 1
ATOM 1453 C C . ALA A 1 192 ? 24.854 21.122 1.923 1.00 88.06 192 ALA A C 1
ATOM 1455 O O . ALA A 1 192 ? 25.451 21.355 2.974 1.00 88.06 192 ALA A O 1
ATOM 1456 N N . LYS A 1 193 ? 25.472 20.677 0.819 1.00 88.00 193 LYS A N 1
ATOM 1457 C CA . LYS A 1 193 ? 26.927 20.453 0.731 1.00 88.00 193 LYS A CA 1
ATOM 1458 C C . LYS A 1 193 ? 27.722 21.749 0.897 1.00 88.00 193 LYS A C 1
ATOM 1460 O O . LYS A 1 193 ? 28.652 21.790 1.692 1.00 88.00 193 LYS A O 1
ATOM 1465 N N . GLU A 1 194 ? 27.298 22.837 0.253 1.00 90.00 194 GLU A N 1
ATOM 1466 C CA . GLU A 1 194 ? 27.934 24.153 0.438 1.00 90.00 194 GLU A CA 1
ATOM 1467 C C . GLU A 1 194 ? 27.898 24.623 1.902 1.00 90.00 194 GLU A C 1
ATOM 1469 O O . GLU A 1 194 ? 28.811 25.307 2.361 1.00 90.00 194 GLU A O 1
ATOM 1474 N N . SER A 1 195 ? 26.857 24.247 2.655 1.00 85.81 195 SER A N 1
ATOM 1475 C CA . SER A 1 195 ? 26.746 24.596 4.075 1.00 85.81 195 SER A CA 1
ATOM 1476 C C . SER A 1 195 ? 27.569 23.707 5.013 1.00 85.81 195 SER A C 1
ATOM 1478 O O . SER A 1 195 ? 27.868 24.148 6.121 1.00 85.81 195 SER A O 1
ATOM 1480 N N . SER A 1 196 ? 27.947 22.488 4.603 1.00 81.12 196 SER A N 1
ATOM 1481 C CA . SER A 1 196 ? 28.774 21.597 5.432 1.00 81.12 196 SER A CA 1
ATOM 1482 C C . SER A 1 196 ? 30.270 21.892 5.336 1.00 81.12 196 SER A C 1
ATOM 1484 O O . SER A 1 196 ? 31.001 21.580 6.270 1.00 81.12 196 SER A O 1
ATOM 1486 N N . ASP A 1 197 ? 30.720 22.530 4.254 1.00 67.94 197 ASP A N 1
ATOM 1487 C CA . ASP A 1 197 ? 32.148 22.756 3.983 1.00 67.94 197 ASP A CA 1
ATOM 1488 C C . ASP A 1 197 ? 32.721 24.028 4.638 1.00 67.94 197 ASP A C 1
ATOM 1490 O O . ASP A 1 197 ? 33.901 24.339 4.478 1.00 67.94 197 ASP A O 1
ATOM 1494 N N . ALA A 1 198 ? 31.914 24.780 5.395 1.00 70.19 198 ALA A N 1
ATOM 1495 C CA . ALA A 1 198 ? 32.337 26.069 5.943 1.00 70.19 198 ALA A CA 1
ATOM 1496 C C . ALA A 1 198 ? 33.128 26.001 7.269 1.00 70.19 198 ALA A C 1
ATOM 1498 O O . ALA A 1 198 ? 33.758 27.001 7.602 1.00 70.19 198 ALA A O 1
ATOM 1499 N N . ASP A 1 199 ? 33.149 24.876 8.004 1.00 65.81 199 ASP A N 1
ATOM 1500 C CA . ASP A 1 199 ? 33.660 24.867 9.394 1.00 65.81 199 ASP A CA 1
ATOM 1501 C C . ASP A 1 199 ? 34.609 23.710 9.801 1.00 65.81 199 ASP A C 1
ATOM 1503 O O . ASP A 1 199 ? 35.008 23.666 10.966 1.00 65.81 199 ASP A O 1
ATOM 1507 N N . ASP A 1 200 ? 35.054 22.814 8.901 1.00 64.44 200 ASP A N 1
ATOM 1508 C CA . ASP A 1 200 ? 36.037 21.763 9.263 1.00 64.44 200 ASP A CA 1
ATOM 1509 C C . ASP A 1 200 ? 37.367 21.850 8.473 1.00 64.44 200 ASP A C 1
ATOM 1511 O O . ASP A 1 200 ? 37.539 21.205 7.436 1.00 64.44 200 ASP A O 1
ATOM 1515 N N . PRO A 1 201 ? 38.350 22.647 8.941 1.00 66.62 201 PRO A N 1
ATOM 1516 C CA . PRO A 1 201 ? 39.623 22.886 8.250 1.00 66.62 201 PRO A CA 1
ATOM 1517 C C . PRO A 1 201 ? 40.632 21.715 8.301 1.00 66.62 201 PRO A C 1
ATOM 1519 O O . PRO A 1 201 ? 41.829 21.945 8.110 1.00 66.62 201 PRO A O 1
ATOM 1522 N N . LEU A 1 202 ? 40.206 20.472 8.570 1.00 69.88 202 LEU A N 1
ATOM 1523 C CA . LEU A 1 202 ? 41.118 19.330 8.762 1.00 69.88 202 LEU A CA 1
ATOM 1524 C C . LEU A 1 202 ? 40.864 18.090 7.885 1.00 69.88 202 LEU A C 1
ATOM 1526 O O . LEU A 1 202 ? 41.628 17.130 8.003 1.00 69.88 202 LEU A O 1
ATOM 1530 N N . CYS A 1 203 ? 39.886 18.088 6.971 1.00 58.25 203 CYS A N 1
ATOM 1531 C CA . CYS A 1 203 ? 39.710 16.970 6.033 1.00 58.25 203 CYS A CA 1
ATOM 1532 C C . CYS A 1 203 ? 40.441 17.208 4.699 1.00 58.25 203 CYS A C 1
ATOM 1534 O O . CYS A 1 203 ? 40.171 18.160 3.973 1.00 58.25 203 CYS A O 1
ATOM 1536 N N . ASP A 1 204 ? 41.395 16.323 4.401 1.00 62.91 204 ASP A N 1
ATOM 1537 C CA . ASP A 1 204 ? 42.250 16.322 3.209 1.00 62.91 204 ASP A CA 1
ATOM 1538 C C . ASP A 1 204 ? 41.411 16.192 1.912 1.00 62.91 204 ASP A C 1
ATOM 1540 O O . ASP A 1 204 ? 40.778 15.154 1.696 1.00 62.91 204 ASP A O 1
ATOM 1544 N N . PRO A 1 205 ? 41.393 17.207 1.025 1.00 61.50 205 PRO A N 1
ATOM 1545 C CA . PRO A 1 205 ? 40.518 17.259 -0.154 1.00 61.50 205 PRO A CA 1
ATOM 1546 C C . PRO A 1 205 ? 40.903 16.291 -1.289 1.00 61.50 205 PRO A C 1
ATOM 1548 O O . PRO A 1 205 ? 40.311 16.340 -2.365 1.00 61.50 205 PRO A O 1
ATOM 1551 N N . ASN A 1 206 ? 41.886 15.408 -1.088 1.00 60.25 206 ASN A N 1
ATOM 1552 C CA . ASN A 1 206 ? 42.378 14.494 -2.125 1.00 60.25 206 ASN A CA 1
ATOM 1553 C C . ASN A 1 206 ? 41.849 13.054 -2.049 1.00 60.25 206 ASN A C 1
ATOM 1555 O O . ASN A 1 206 ? 42.289 12.213 -2.839 1.00 60.25 206 ASN A O 1
ATOM 1559 N N . LEU A 1 207 ? 40.891 12.737 -1.172 1.00 60.72 207 LEU A N 1
ATOM 1560 C CA . LEU A 1 207 ? 40.246 11.421 -1.196 1.00 60.72 207 LEU A CA 1
ATOM 1561 C C . LEU A 1 207 ? 39.098 11.404 -2.221 1.00 60.72 207 LEU A C 1
ATOM 1563 O O . LEU A 1 207 ? 37.926 11.553 -1.896 1.00 60.72 207 LEU A O 1
ATOM 1567 N N . TYR A 1 208 ? 39.480 11.272 -3.490 1.00 54.78 208 TYR A N 1
ATOM 1568 C CA . TYR A 1 208 ? 38.599 11.153 -4.653 1.00 54.78 208 TYR A CA 1
ATOM 1569 C C . TYR A 1 208 ? 37.587 10.009 -4.455 1.00 54.78 208 TYR A C 1
ATOM 1571 O O . TYR A 1 208 ? 37.989 8.846 -4.421 1.00 54.78 208 TYR A O 1
ATOM 1579 N N . ASP A 1 209 ? 36.292 10.322 -4.335 1.00 51.81 209 ASP A N 1
ATOM 1580 C CA . ASP A 1 209 ? 35.209 9.329 -4.358 1.00 51.81 209 ASP A CA 1
ATOM 1581 C C . ASP A 1 209 ? 34.820 9.031 -5.822 1.00 51.81 209 ASP A C 1
ATOM 1583 O O . ASP A 1 209 ? 34.224 9.882 -6.494 1.00 51.81 209 ASP A O 1
ATOM 1587 N N . PRO A 1 210 ? 35.147 7.837 -6.354 1.00 50.31 210 PRO A N 1
ATOM 1588 C CA . PRO A 1 210 ? 34.896 7.478 -7.745 1.00 50.31 210 PRO A CA 1
ATOM 1589 C C . PRO A 1 210 ? 33.422 7.168 -8.065 1.00 50.31 210 PRO A C 1
ATOM 1591 O O . PRO A 1 210 ? 33.135 6.761 -9.190 1.00 50.31 210 PRO A O 1
ATOM 1594 N N . THR A 1 211 ? 32.476 7.334 -7.131 1.00 49.12 211 THR A N 1
ATOM 1595 C CA . THR A 1 211 ? 31.056 7.000 -7.372 1.00 49.12 211 THR A CA 1
ATOM 1596 C C . THR A 1 211 ? 30.165 8.176 -7.780 1.00 49.12 211 THR A C 1
ATOM 1598 O O . THR A 1 211 ? 28.998 7.971 -8.123 1.00 49.12 211 THR A O 1
ATOM 1601 N N . THR A 1 212 ? 30.698 9.399 -7.848 1.00 52.66 212 THR A N 1
ATOM 1602 C CA . THR A 1 212 ? 29.913 10.572 -8.264 1.00 52.66 212 THR A CA 1
ATOM 1603 C C . THR A 1 212 ? 29.755 10.603 -9.789 1.00 52.66 212 THR A C 1
ATOM 1605 O O . THR A 1 212 ? 30.572 11.163 -10.518 1.00 52.66 212 THR A O 1
ATOM 1608 N N . VAL A 1 213 ? 28.706 9.957 -10.300 1.00 49.28 213 VAL A N 1
ATOM 1609 C CA . VAL A 1 213 ? 28.357 9.963 -11.729 1.00 49.28 213 VAL A CA 1
ATOM 1610 C C . VAL A 1 213 ? 27.825 11.352 -12.112 1.00 49.28 213 VAL A C 1
ATOM 1612 O O . VAL A 1 213 ? 26.652 11.651 -11.904 1.00 49.28 213 VAL A O 1
ATOM 1615 N N . HIS A 1 214 ? 28.691 12.206 -12.665 1.00 48.44 214 HIS A N 1
ATOM 1616 C CA . HIS A 1 214 ? 28.313 13.498 -13.254 1.00 48.44 214 HIS A CA 1
ATOM 1617 C C . HIS A 1 214 ? 27.381 13.290 -14.463 1.00 48.44 214 HIS A C 1
ATOM 1619 O O . HIS A 1 214 ? 27.719 12.561 -15.398 1.00 48.44 214 HIS A O 1
ATOM 1625 N N . MET A 1 215 ? 26.223 13.951 -14.466 1.00 53.16 215 MET A N 1
ATOM 1626 C CA . MET A 1 215 ? 25.156 13.843 -15.478 1.00 53.16 215 MET A CA 1
ATOM 1627 C C . MET A 1 215 ? 25.116 15.071 -16.424 1.00 53.16 215 MET A C 1
ATOM 1629 O O . MET A 1 215 ? 24.090 15.379 -17.022 1.00 53.16 215 MET A O 1
ATOM 1633 N N . ASP A 1 216 ? 26.232 15.786 -16.600 1.00 47.41 216 ASP A N 1
ATOM 1634 C CA . ASP A 1 216 ? 26.205 17.233 -16.898 1.00 47.41 216 ASP A CA 1
ATOM 1635 C C . ASP A 1 216 ? 26.302 17.662 -18.385 1.00 47.41 216 ASP A C 1
ATOM 1637 O O . ASP A 1 216 ? 26.736 18.778 -18.664 1.00 47.4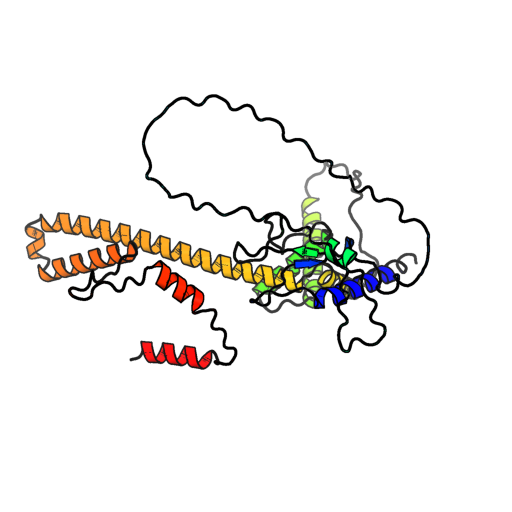1 216 ASP A O 1
ATOM 1641 N N . THR A 1 217 ? 25.979 16.859 -19.413 1.00 47.81 217 THR A N 1
ATOM 1642 C CA . THR A 1 217 ? 26.201 17.359 -20.809 1.00 47.81 217 THR A CA 1
ATOM 1643 C C . THR A 1 217 ? 25.258 16.876 -21.911 1.00 47.81 217 THR A C 1
ATOM 1645 O O . THR A 1 217 ? 25.656 16.710 -23.066 1.00 47.81 217 THR A O 1
ATOM 1648 N N . ILE A 1 218 ? 23.980 16.695 -21.598 1.00 44.16 218 ILE A N 1
ATOM 1649 C CA . ILE A 1 218 ? 22.910 16.491 -22.588 1.00 44.16 218 ILE A CA 1
ATOM 1650 C C . ILE A 1 218 ? 21.764 17.419 -22.179 1.00 44.16 218 ILE A C 1
ATOM 1652 O O . ILE A 1 218 ? 21.599 17.615 -20.984 1.00 44.16 218 ILE A O 1
ATOM 1656 N N . ASN A 1 219 ? 21.017 18.013 -23.127 1.00 50.84 219 ASN A N 1
ATOM 1657 C CA . ASN A 1 219 ? 19.821 18.829 -22.839 1.00 50.84 219 ASN A CA 1
ATOM 1658 C C . ASN A 1 219 ? 19.006 18.170 -21.708 1.00 50.84 219 ASN A C 1
ATOM 1660 O O . ASN A 1 219 ? 18.357 17.153 -21.979 1.00 50.84 219 ASN A O 1
ATOM 1664 N N . PRO A 1 220 ? 19.073 18.690 -20.466 1.00 61.47 220 PRO A N 1
ATOM 1665 C CA . PRO A 1 220 ? 18.799 17.867 -19.291 1.00 61.47 220 PRO A CA 1
ATOM 1666 C C . PRO A 1 220 ? 17.342 17.415 -19.280 1.00 61.47 220 PRO A C 1
ATOM 1668 O O . PRO A 1 220 ? 17.052 16.234 -19.128 1.00 61.47 220 PRO A O 1
ATOM 1671 N N . ASN A 1 221 ? 16.422 18.316 -19.607 1.00 64.75 221 ASN A N 1
ATOM 1672 C CA . ASN A 1 221 ? 15.003 18.066 -19.372 1.00 64.75 221 ASN A CA 1
ATOM 1673 C C . ASN A 1 221 ? 14.397 17.038 -20.346 1.00 64.75 221 ASN A C 1
ATOM 1675 O O . ASN A 1 221 ? 13.590 16.206 -19.940 1.00 64.75 221 ASN A O 1
ATOM 1679 N N . LEU A 1 222 ? 14.781 17.044 -21.634 1.00 65.94 222 LEU A N 1
ATOM 1680 C CA . LEU A 1 222 ? 14.203 16.096 -22.603 1.00 65.94 222 LEU A CA 1
ATOM 1681 C C . LEU A 1 222 ? 14.730 14.671 -22.376 1.00 65.94 222 LEU A C 1
ATOM 1683 O O . LEU A 1 222 ? 13.957 13.718 -22.417 1.00 65.94 222 LEU A O 1
ATOM 1687 N N . ALA A 1 223 ? 16.025 14.537 -22.070 1.00 80.50 223 ALA A N 1
ATOM 1688 C CA . ALA A 1 223 ? 16.628 13.246 -21.755 1.00 80.50 223 ALA A CA 1
ATOM 1689 C C . ALA A 1 223 ? 16.075 12.666 -20.441 1.00 80.50 223 ALA A C 1
ATOM 1691 O O . ALA A 1 223 ? 15.829 11.465 -20.356 1.00 80.50 223 ALA A O 1
ATOM 1692 N N . VAL A 1 224 ? 15.815 13.511 -19.436 1.00 85.31 224 VAL A N 1
ATOM 1693 C CA . VAL A 1 224 ? 15.252 13.072 -18.151 1.00 85.31 224 VAL A CA 1
ATOM 1694 C C . VAL A 1 224 ? 13.849 12.494 -18.325 1.00 85.31 224 VAL A C 1
ATOM 1696 O O . VAL A 1 224 ? 13.580 11.414 -17.805 1.00 85.31 224 VAL A O 1
ATOM 1699 N N . VAL A 1 225 ? 12.961 13.142 -19.089 1.00 89.62 225 VAL A N 1
ATOM 1700 C CA . VAL A 1 225 ? 11.595 12.624 -19.298 1.00 89.62 225 VAL A CA 1
ATOM 1701 C C . VAL A 1 225 ? 11.601 11.279 -20.026 1.00 89.62 225 VAL A C 1
ATOM 1703 O O . VAL A 1 225 ? 10.833 10.387 -19.660 1.00 89.62 225 VAL A O 1
ATOM 1706 N N . GLU A 1 226 ? 12.470 11.098 -21.023 1.00 90.56 226 GLU A N 1
ATOM 1707 C CA . GLU A 1 226 ? 12.618 9.815 -21.722 1.00 90.56 226 GLU A CA 1
ATOM 1708 C C . GLU A 1 226 ? 13.100 8.710 -20.772 1.00 90.56 226 GLU A C 1
ATOM 1710 O O . GLU A 1 226 ? 12.487 7.642 -20.719 1.00 90.56 226 GLU A O 1
ATOM 1715 N N . VAL A 1 227 ? 14.119 8.991 -19.952 1.00 91.19 227 VAL A N 1
ATOM 1716 C CA . VAL A 1 227 ? 14.643 8.052 -18.945 1.00 91.19 227 VAL A CA 1
ATOM 1717 C C . VAL A 1 227 ? 13.591 7.719 -17.883 1.00 91.19 227 VAL A C 1
ATOM 1719 O O . VAL A 1 227 ? 13.407 6.554 -17.536 1.00 91.19 227 VAL A O 1
ATOM 1722 N N . LEU A 1 228 ? 12.843 8.711 -17.393 1.00 93.62 228 LEU A N 1
ATOM 1723 C CA . LEU A 1 228 ? 11.747 8.491 -16.444 1.00 93.62 228 LEU A CA 1
ATOM 1724 C C . LEU A 1 228 ? 10.620 7.662 -17.064 1.00 93.62 228 LEU A C 1
ATOM 1726 O O . LEU A 1 228 ? 10.031 6.823 -16.386 1.00 93.62 228 LEU A O 1
ATOM 1730 N N . THR A 1 229 ? 10.320 7.875 -18.346 1.00 94.88 229 THR A N 1
ATOM 1731 C CA . THR A 1 229 ? 9.314 7.088 -19.075 1.00 94.88 229 THR A CA 1
ATOM 1732 C C . THR A 1 229 ? 9.771 5.643 -19.227 1.00 94.88 229 THR A C 1
ATOM 1734 O O . THR A 1 229 ? 8.974 4.719 -19.066 1.00 94.88 229 THR A O 1
ATOM 1737 N N . GLU A 1 230 ? 11.057 5.431 -19.493 1.00 93.69 230 GLU A N 1
ATOM 1738 C CA . GLU A 1 230 ? 11.654 4.103 -19.505 1.00 93.69 230 GLU A CA 1
ATOM 1739 C C . GLU A 1 230 ? 11.533 3.441 -18.123 1.00 93.69 230 GLU A C 1
ATOM 1741 O O . GLU A 1 230 ? 10.957 2.358 -18.022 1.00 93.69 230 GLU A O 1
ATOM 1746 N N . PHE A 1 231 ? 11.959 4.114 -17.048 1.00 96.06 231 PHE A N 1
ATOM 1747 C CA . PHE A 1 231 ? 11.849 3.604 -15.674 1.00 96.06 231 PHE A CA 1
ATOM 1748 C C . PHE A 1 231 ? 10.412 3.265 -15.281 1.00 96.06 231 PHE A C 1
ATOM 1750 O O . PHE A 1 231 ? 10.165 2.207 -14.698 1.00 96.06 231 PHE A O 1
ATOM 1757 N N . PHE A 1 232 ? 9.462 4.125 -15.651 1.00 96.69 232 PHE A N 1
ATOM 1758 C CA . PHE A 1 232 ? 8.046 3.953 -15.355 1.00 96.69 232 PHE A CA 1
ATOM 1759 C C . PHE A 1 232 ? 7.510 2.598 -15.831 1.00 96.69 232 PHE A C 1
ATOM 1761 O O . PHE A 1 232 ? 6.745 1.940 -15.121 1.00 96.69 232 PHE A O 1
ATOM 1768 N N . HIS A 1 233 ? 7.929 2.173 -17.022 1.00 96.12 233 HIS A N 1
ATOM 1769 C CA . HIS A 1 233 ? 7.525 0.901 -17.605 1.00 96.12 233 HIS A CA 1
ATOM 1770 C C . HIS A 1 233 ? 8.423 -0.260 -17.170 1.00 96.12 233 HIS A C 1
ATOM 1772 O O . HIS A 1 233 ? 7.895 -1.310 -16.816 1.00 96.12 233 HIS A O 1
ATOM 1778 N N . LEU A 1 234 ? 9.751 -0.083 -17.173 1.00 95.56 234 LEU A N 1
ATOM 1779 C CA . LEU A 1 234 ? 10.703 -1.141 -16.816 1.00 95.56 234 LEU A CA 1
ATOM 1780 C C . LEU A 1 234 ? 10.494 -1.648 -15.386 1.00 95.56 234 LEU A C 1
ATOM 1782 O O . LEU A 1 234 ? 10.583 -2.849 -15.149 1.00 95.56 234 LEU A O 1
ATOM 1786 N N . TYR A 1 235 ? 10.205 -0.747 -14.446 1.00 97.25 235 TYR A N 1
ATOM 1787 C CA . TYR A 1 235 ? 10.090 -1.068 -13.021 1.00 97.25 235 TYR A CA 1
ATOM 1788 C C . TYR A 1 235 ? 8.648 -0.999 -12.513 1.00 97.25 235 TYR A C 1
ATOM 1790 O O . TYR A 1 235 ? 8.423 -0.834 -11.313 1.00 97.25 235 TYR A O 1
ATOM 1798 N N . TYR A 1 236 ? 7.668 -1.115 -13.419 1.00 97.25 236 TYR A N 1
ATOM 1799 C CA . TYR A 1 236 ? 6.243 -1.252 -13.101 1.00 97.25 236 TYR A CA 1
ATOM 1800 C C . TYR A 1 236 ? 5.699 -0.176 -12.144 1.00 97.25 236 TYR A C 1
ATOM 1802 O O . TYR A 1 236 ? 4.899 -0.469 -11.249 1.00 97.25 236 TYR A O 1
ATOM 1810 N N . TRP A 1 237 ? 6.110 1.086 -12.313 1.00 97.12 237 TRP A N 1
ATOM 1811 C CA . TRP A 1 237 ? 5.769 2.164 -11.375 1.00 97.12 237 TRP A CA 1
ATOM 1812 C C . TRP A 1 237 ? 4.261 2.361 -11.213 1.00 97.12 237 TRP A C 1
ATOM 1814 O O . TRP A 1 237 ? 3.798 2.684 -10.121 1.00 97.12 237 TRP A O 1
ATOM 1824 N N . SER A 1 238 ? 3.473 2.149 -12.270 1.00 96.06 238 SER A N 1
ATOM 1825 C CA . SER A 1 238 ? 2.009 2.237 -12.206 1.00 96.06 238 SER A CA 1
ATOM 1826 C C . SER A 1 238 ? 1.401 1.200 -11.254 1.00 96.06 238 SER A C 1
ATOM 1828 O O . SER A 1 238 ? 0.587 1.551 -10.397 1.00 96.06 238 SER A O 1
ATOM 1830 N N . LEU A 1 239 ? 1.820 -0.063 -11.372 1.00 96.12 239 LEU A N 1
ATOM 1831 C CA . LEU A 1 239 ? 1.340 -1.168 -10.542 1.00 96.12 239 LEU A CA 1
ATOM 1832 C C . LEU A 1 239 ? 1.826 -1.018 -9.097 1.00 96.12 239 LEU A C 1
ATOM 1834 O O . LEU A 1 239 ? 1.035 -1.159 -8.162 1.00 96.12 239 LEU A O 1
ATOM 1838 N N . ARG A 1 240 ? 3.097 -0.650 -8.902 1.00 97.25 240 ARG A N 1
ATOM 1839 C CA . ARG A 1 240 ? 3.673 -0.412 -7.569 1.00 97.25 240 ARG A CA 1
ATOM 1840 C C . ARG A 1 240 ? 3.028 0.786 -6.871 1.00 97.25 240 ARG A C 1
ATOM 1842 O O . ARG A 1 240 ? 2.730 0.711 -5.684 1.00 97.25 240 ARG A O 1
ATOM 1849 N N . ALA A 1 241 ? 2.721 1.866 -7.592 1.00 97.06 241 ALA A N 1
ATOM 1850 C CA . ALA A 1 241 ? 2.006 3.007 -7.019 1.00 97.06 241 ALA A CA 1
ATOM 1851 C C . ALA A 1 241 ? 0.582 2.646 -6.575 1.00 97.06 241 ALA A C 1
ATOM 1853 O O . ALA A 1 241 ? 0.172 3.030 -5.481 1.00 97.06 241 ALA A O 1
ATOM 1854 N N . ARG A 1 242 ? -0.149 1.857 -7.374 1.00 94.88 242 ARG A N 1
ATOM 1855 C CA . ARG A 1 242 ? -1.470 1.337 -6.980 1.00 94.88 242 ARG A CA 1
ATOM 1856 C C . ARG A 1 242 ? -1.379 0.454 -5.734 1.00 94.88 242 ARG A C 1
ATOM 1858 O O . ARG A 1 242 ? -2.204 0.564 -4.835 1.00 94.88 242 ARG A O 1
ATOM 1865 N N . SER A 1 243 ? -0.352 -0.385 -5.675 1.00 95.12 243 SER A N 1
ATOM 1866 C CA . SER A 1 243 ? -0.069 -1.259 -4.534 1.00 95.12 243 SER A CA 1
ATOM 1867 C C . SER A 1 243 ? 0.188 -0.471 -3.250 1.00 95.12 243 SER A C 1
ATOM 1869 O O . SER A 1 243 ? -0.376 -0.781 -2.204 1.00 95.12 243 SER A O 1
ATOM 1871 N N . TYR A 1 244 ? 0.974 0.604 -3.347 1.00 96.62 244 TYR A N 1
ATOM 1872 C CA . TYR A 1 244 ? 1.213 1.527 -2.241 1.00 96.62 244 TYR A CA 1
ATOM 1873 C C . TYR A 1 244 ? -0.075 2.219 -1.767 1.00 96.62 244 TYR A C 1
ATOM 1875 O O . TYR A 1 244 ? -0.297 2.379 -0.566 1.00 96.62 244 TYR A O 1
ATOM 1883 N N . ASP A 1 245 ? -0.954 2.612 -2.692 1.00 95.00 245 ASP A N 1
ATOM 1884 C CA . ASP A 1 245 ? -2.245 3.212 -2.340 1.00 95.00 245 ASP A CA 1
ATOM 1885 C C . ASP A 1 245 ? -3.166 2.214 -1.620 1.00 95.00 245 ASP A C 1
ATOM 1887 O O . ASP A 1 245 ? -3.802 2.578 -0.627 1.00 95.00 245 ASP A O 1
ATOM 1891 N N . LEU A 1 246 ? -3.179 0.949 -2.055 1.00 91.94 246 LEU A N 1
ATOM 1892 C CA . LEU A 1 246 ? -3.908 -0.126 -1.380 1.00 91.94 246 LEU A CA 1
ATOM 1893 C C . LEU A 1 246 ? -3.401 -0.328 0.053 1.00 91.94 246 LEU A C 1
ATOM 1895 O O . LEU A 1 246 ? -4.195 -0.340 0.993 1.00 91.94 246 LEU A O 1
ATOM 1899 N N . PHE A 1 247 ? -2.083 -0.385 0.241 1.00 95.12 247 PHE A N 1
ATOM 1900 C CA . PHE A 1 247 ? -1.478 -0.456 1.570 1.00 95.12 247 PHE A CA 1
ATOM 1901 C C . PHE A 1 247 ? -1.911 0.696 2.472 1.00 95.12 247 PHE A C 1
ATOM 1903 O O . PHE A 1 247 ? -2.294 0.477 3.619 1.00 95.12 247 PHE A O 1
ATOM 1910 N N . ARG A 1 248 ? -1.925 1.933 1.962 1.00 94.19 248 ARG A N 1
ATOM 1911 C CA . ARG A 1 248 ? -2.391 3.084 2.748 1.00 94.19 248 ARG A CA 1
ATOM 1912 C C . ARG A 1 248 ? -3.846 2.936 3.183 1.00 94.19 248 ARG A C 1
ATOM 1914 O O . ARG A 1 248 ? -4.170 3.320 4.307 1.00 94.19 248 ARG A O 1
ATOM 1921 N N . ALA A 1 249 ? -4.707 2.393 2.325 1.00 89.69 249 ALA A N 1
ATOM 1922 C CA . ALA A 1 249 ? -6.094 2.112 2.679 1.00 89.69 249 ALA A CA 1
ATOM 1923 C C . ALA A 1 249 ? -6.189 1.043 3.783 1.00 89.69 249 ALA A C 1
ATOM 1925 O O . ALA A 1 249 ? -6.913 1.243 4.761 1.00 89.69 249 ALA A O 1
ATOM 1926 N N . VAL A 1 250 ? -5.407 -0.037 3.679 1.00 90.25 250 VAL A N 1
ATOM 1927 C CA . VAL A 1 250 ? -5.329 -1.098 4.699 1.00 90.25 250 VAL A CA 1
ATOM 1928 C C . VAL A 1 250 ? -4.817 -0.557 6.034 1.00 90.25 250 VAL A C 1
ATOM 1930 O O . VAL A 1 250 ? -5.440 -0.796 7.067 1.00 90.25 250 VAL A O 1
ATOM 1933 N N . VAL A 1 251 ? -3.741 0.235 6.035 1.00 93.50 251 VAL A N 1
ATOM 1934 C CA . VAL A 1 251 ? -3.205 0.871 7.250 1.00 93.50 251 VAL A CA 1
ATOM 1935 C C . VAL A 1 251 ? -4.237 1.800 7.880 1.00 93.50 251 VAL A C 1
ATOM 1937 O O . VAL A 1 251 ? -4.483 1.716 9.078 1.00 93.50 251 VAL A O 1
ATOM 1940 N N . ALA A 1 252 ? -4.896 2.653 7.088 1.00 89.94 252 ALA A N 1
ATOM 1941 C CA . ALA A 1 252 ? -5.927 3.553 7.602 1.00 89.94 252 ALA A CA 1
ATOM 1942 C C . ALA A 1 252 ? -7.104 2.789 8.232 1.00 89.94 252 ALA A C 1
ATOM 1944 O O . ALA A 1 252 ? -7.658 3.234 9.242 1.00 89.94 252 ALA A O 1
ATOM 1945 N N . ARG A 1 253 ? -7.468 1.638 7.656 1.00 85.94 253 ARG A N 1
ATOM 1946 C CA . ARG A 1 253 ? -8.476 0.733 8.210 1.00 85.94 253 ARG A CA 1
ATOM 1947 C C . ARG A 1 253 ? -8.015 0.124 9.535 1.00 85.94 253 ARG A C 1
ATOM 1949 O O . ARG A 1 253 ? -8.722 0.302 10.523 1.00 85.94 253 ARG A O 1
ATOM 1956 N N . ARG A 1 254 ? -6.826 -0.485 9.588 1.00 91.12 254 ARG A N 1
ATOM 1957 C CA . ARG A 1 254 ? -6.267 -1.062 10.826 1.00 91.12 254 ARG A CA 1
ATOM 1958 C C . ARG A 1 254 ? -6.158 -0.018 11.938 1.00 91.12 254 ARG A C 1
ATOM 1960 O O . ARG A 1 254 ? -6.629 -0.245 13.042 1.00 91.12 254 ARG A O 1
ATOM 1967 N N . THR A 1 255 ? -5.670 1.185 11.632 1.00 89.94 255 THR A N 1
ATOM 1968 C CA . THR A 1 255 ? -5.615 2.287 12.607 1.00 89.94 255 THR A CA 1
ATOM 1969 C C . THR A 1 255 ? -7.002 2.694 13.118 1.00 89.94 255 THR A C 1
ATOM 1971 O O . THR A 1 255 ? -7.144 3.096 14.272 1.00 89.94 255 THR A O 1
ATOM 1974 N N . ARG A 1 256 ? -8.048 2.637 12.283 1.00 84.62 256 ARG A N 1
ATOM 1975 C CA . ARG A 1 256 ? -9.424 2.903 12.732 1.00 84.62 256 ARG A CA 1
ATOM 1976 C C . ARG A 1 256 ? -9.919 1.802 13.669 1.00 84.62 256 ARG A C 1
ATOM 1978 O O . ARG A 1 256 ? -10.516 2.129 14.690 1.00 84.62 256 ARG A O 1
ATOM 1985 N N . GLU A 1 257 ? -9.664 0.544 13.326 1.00 87.81 257 GLU A N 1
ATOM 1986 C CA . GLU A 1 257 ? -10.020 -0.627 14.136 1.00 87.81 257 GLU A CA 1
ATOM 1987 C C . GLU A 1 257 ? -9.315 -0.578 15.504 1.00 87.81 257 GLU A C 1
ATOM 1989 O O . GLU A 1 257 ? -9.971 -0.664 16.538 1.00 87.81 257 GLU A O 1
ATOM 1994 N N . GLU A 1 258 ? -8.014 -0.286 15.539 1.00 91.25 258 GLU A N 1
ATOM 1995 C CA . GLU A 1 258 ? -7.248 -0.088 16.780 1.00 91.25 258 GLU A CA 1
ATOM 1996 C C . GLU A 1 258 ? -7.813 1.039 17.654 1.00 91.25 258 GLU A C 1
ATOM 1998 O O . GLU A 1 258 ? -7.922 0.904 18.875 1.00 91.25 258 GLU A O 1
ATOM 2003 N N . ARG A 1 259 ? -8.202 2.167 17.044 1.00 86.06 259 ARG A N 1
ATOM 2004 C CA . ARG A 1 259 ? -8.839 3.272 17.778 1.00 86.06 259 ARG A CA 1
ATOM 2005 C C . ARG A 1 259 ? -10.197 2.870 18.338 1.00 86.06 259 ARG A C 1
ATOM 2007 O O . ARG A 1 259 ? -10.502 3.271 19.456 1.00 86.06 259 ARG A O 1
ATOM 2014 N N . ALA A 1 260 ? -10.995 2.107 17.592 1.00 80.88 260 ALA A N 1
ATOM 2015 C CA . ALA A 1 260 ? -12.278 1.606 18.073 1.00 80.88 260 ALA A CA 1
ATOM 2016 C C . ALA A 1 260 ? -12.083 0.708 19.305 1.00 80.88 260 ALA A C 1
ATOM 2018 O O . ALA A 1 260 ? -12.665 0.992 20.349 1.00 80.88 260 ALA A O 1
ATOM 2019 N N . LEU A 1 261 ? -11.158 -0.256 19.236 1.00 88.56 261 LEU A N 1
ATOM 2020 C CA . LEU A 1 261 ? -10.805 -1.132 20.362 1.00 88.56 261 LEU A CA 1
ATOM 2021 C C . LEU A 1 261 ? -10.296 -0.346 21.584 1.00 88.56 261 LEU A C 1
ATOM 2023 O O . LEU A 1 261 ? -10.646 -0.636 22.729 1.00 88.56 261 LEU A O 1
ATOM 2027 N N . SER A 1 262 ? -9.487 0.690 21.356 1.00 92.62 262 SER A N 1
ATOM 2028 C CA . SER A 1 262 ? -8.989 1.566 22.425 1.00 92.62 262 SER A CA 1
ATOM 2029 C C . SER A 1 262 ? -10.109 2.377 23.093 1.00 92.62 262 SER A C 1
ATOM 2031 O O . SER A 1 262 ? -10.142 2.521 24.322 1.00 92.62 262 SER A O 1
ATOM 2033 N N . ILE A 1 263 ? -11.061 2.878 22.301 1.00 85.38 263 ILE A N 1
ATOM 2034 C CA . ILE A 1 263 ? -12.242 3.590 22.803 1.00 85.38 263 ILE A CA 1
ATOM 2035 C C . ILE A 1 263 ? -13.137 2.641 23.603 1.00 85.38 263 ILE A C 1
ATOM 2037 O O . ILE A 1 263 ? -13.560 3.009 24.696 1.00 85.38 263 ILE A O 1
ATOM 2041 N N . GLU A 1 264 ? -13.377 1.425 23.113 1.00 90.31 264 GLU A N 1
ATOM 2042 C CA . GLU A 1 264 ? -14.140 0.391 23.824 1.00 90.31 264 GLU A CA 1
ATOM 2043 C C . GLU A 1 264 ? -13.512 0.072 25.184 1.00 90.31 264 GLU A C 1
ATOM 2045 O O . GLU A 1 264 ? -14.185 0.144 26.211 1.00 90.31 264 GLU A O 1
ATOM 2050 N N . SER A 1 265 ? -12.198 -0.160 25.223 1.00 94.75 265 SER A N 1
ATOM 2051 C CA . SER A 1 265 ? -11.462 -0.376 26.474 1.00 94.75 265 SER A CA 1
ATOM 2052 C C . SER A 1 265 ? -11.585 0.817 27.433 1.00 94.75 265 SER A C 1
ATOM 2054 O O . SER A 1 265 ? -11.872 0.661 28.623 1.00 94.75 265 SER A O 1
ATOM 2056 N N . THR A 1 266 ? -11.460 2.042 26.913 1.00 95.69 266 THR A N 1
ATOM 2057 C CA . THR A 1 266 ? -11.618 3.262 27.716 1.00 95.69 266 THR A CA 1
ATOM 2058 C C . THR A 1 266 ? -13.038 3.393 28.270 1.00 95.69 266 THR A C 1
ATOM 2060 O O . THR A 1 266 ? -13.208 3.714 29.448 1.00 95.69 266 THR A O 1
ATOM 2063 N N . HIS A 1 267 ? -14.063 3.141 27.453 1.00 94.12 267 HIS A N 1
ATOM 2064 C CA . HIS A 1 267 ? -15.462 3.164 27.876 1.00 94.12 267 HIS A CA 1
ATOM 2065 C C . HIS A 1 267 ? -15.740 2.117 28.951 1.00 94.12 267 HIS A C 1
ATOM 2067 O O . HIS A 1 267 ? -16.383 2.447 29.946 1.00 94.12 267 HIS A O 1
ATOM 2073 N N . TYR A 1 268 ? -15.197 0.908 28.801 1.00 95.50 268 TYR A N 1
ATOM 2074 C CA . TYR A 1 268 ? -15.302 -0.148 29.800 1.00 95.50 268 TYR A CA 1
ATOM 2075 C C . TYR A 1 268 ? -14.724 0.296 31.150 1.00 95.50 268 TYR A C 1
ATOM 2077 O O . TYR A 1 268 ? -15.442 0.308 32.149 1.00 95.50 268 TYR A O 1
ATOM 2085 N N . ILE A 1 269 ? -13.467 0.756 31.176 1.00 96.62 269 ILE A N 1
ATOM 2086 C CA . ILE A 1 269 ? -12.781 1.186 32.409 1.00 96.62 269 ILE A CA 1
ATOM 2087 C C . ILE A 1 269 ? -13.529 2.345 33.083 1.00 96.62 269 ILE A C 1
ATOM 2089 O O . ILE A 1 269 ? -13.668 2.394 34.307 1.00 96.62 269 ILE A O 1
ATOM 2093 N N . ARG A 1 270 ? -14.025 3.310 32.297 1.00 96.94 270 ARG A N 1
ATOM 2094 C CA . ARG A 1 270 ? -14.787 4.449 32.830 1.00 96.94 270 ARG A CA 1
ATOM 2095 C C . ARG A 1 270 ? -16.143 4.017 33.377 1.00 96.94 270 ARG A C 1
ATOM 2097 O O . ARG A 1 270 ? -16.521 4.495 34.446 1.00 96.94 270 ARG A O 1
ATOM 2104 N N . ALA A 1 271 ? -16.851 3.133 32.678 1.00 96.94 271 ALA A N 1
ATOM 2105 C CA . ALA A 1 271 ? -18.132 2.609 33.127 1.00 96.94 271 ALA A CA 1
ATOM 2106 C C . ALA A 1 271 ? -17.976 1.790 34.416 1.00 96.94 271 ALA A C 1
ATOM 2108 O O . ALA A 1 271 ? -18.724 2.013 35.362 1.00 96.94 271 ALA A O 1
ATOM 2109 N N . GLU A 1 272 ? -16.952 0.941 34.503 1.00 97.19 272 GLU A N 1
ATOM 2110 C CA . GLU A 1 272 ? -16.616 0.174 35.706 1.00 97.19 272 GLU A CA 1
ATOM 2111 C C . GLU A 1 272 ? -16.272 1.090 36.891 1.00 97.19 272 GLU A C 1
ATOM 2113 O O . GLU A 1 272 ? -16.799 0.925 37.991 1.00 97.19 272 GLU A O 1
ATOM 2118 N N . ALA A 1 273 ? -15.444 2.117 36.676 1.00 97.62 273 ALA A N 1
ATOM 2119 C CA . ALA A 1 273 ? -15.112 3.081 37.722 1.00 97.62 273 ALA A CA 1
ATOM 2120 C C . ALA A 1 273 ? -16.349 3.846 38.230 1.00 97.62 273 ALA A C 1
ATOM 2122 O O . ALA A 1 273 ? -16.480 4.080 39.433 1.00 97.62 273 ALA A O 1
ATOM 2123 N N . LEU A 1 274 ? -17.262 4.235 37.333 1.00 97.12 274 LEU A N 1
ATOM 2124 C CA . LEU A 1 274 ? -18.530 4.872 37.704 1.00 97.12 274 LEU A CA 1
ATOM 2125 C C . LEU A 1 274 ? -19.459 3.906 38.439 1.00 97.12 274 LEU A C 1
ATOM 2127 O O . LEU A 1 274 ? -20.090 4.304 39.414 1.00 97.12 274 LEU A O 1
ATOM 2131 N N . LEU A 1 275 ? -19.505 2.645 38.017 1.00 96.56 275 LEU A N 1
ATOM 2132 C CA . LEU A 1 275 ? -20.301 1.607 38.657 1.00 96.56 275 LEU A CA 1
ATOM 2133 C C . LEU A 1 275 ? -19.817 1.345 40.088 1.00 96.56 275 LEU A C 1
ATOM 2135 O O . LEU A 1 275 ? -20.620 1.310 41.015 1.00 96.56 275 LEU A O 1
ATOM 2139 N N . ASN A 1 276 ? -18.502 1.267 40.296 1.00 96.81 276 ASN A N 1
ATOM 2140 C CA . ASN A 1 276 ? -17.900 1.135 41.625 1.00 96.81 276 ASN A CA 1
ATOM 2141 C C . ASN A 1 276 ? -18.221 2.335 42.528 1.00 96.81 276 ASN A C 1
ATOM 2143 O O . ASN A 1 276 ? -18.535 2.161 43.705 1.00 96.81 276 ASN A O 1
ATOM 2147 N N . ARG A 1 277 ? -18.208 3.558 41.981 1.00 95.31 277 ARG A N 1
ATOM 2148 C CA . ARG A 1 277 ? -18.643 4.757 42.720 1.00 95.31 277 ARG A CA 1
ATOM 2149 C C . ARG A 1 277 ? -20.127 4.712 43.065 1.00 95.31 277 ARG A C 1
ATOM 2151 O O . ARG A 1 277 ? -20.488 5.086 44.175 1.00 95.31 277 ARG A O 1
ATOM 2158 N N . LEU A 1 278 ? -20.968 4.234 42.148 1.00 94.75 278 LEU A N 1
ATOM 2159 C CA . LEU A 1 278 ? -22.396 4.046 42.393 1.00 94.75 278 LEU A CA 1
ATOM 2160 C C . LEU A 1 278 ? -22.629 3.035 43.522 1.00 94.75 278 LEU A C 1
ATOM 2162 O O . LEU A 1 278 ? -23.431 3.301 44.407 1.00 94.75 278 LEU A O 1
ATOM 2166 N N . TYR A 1 279 ? -21.883 1.926 43.549 1.00 94.94 279 TYR A N 1
ATOM 2167 C CA . TYR A 1 279 ? -21.931 0.957 44.647 1.00 94.94 279 TYR A CA 1
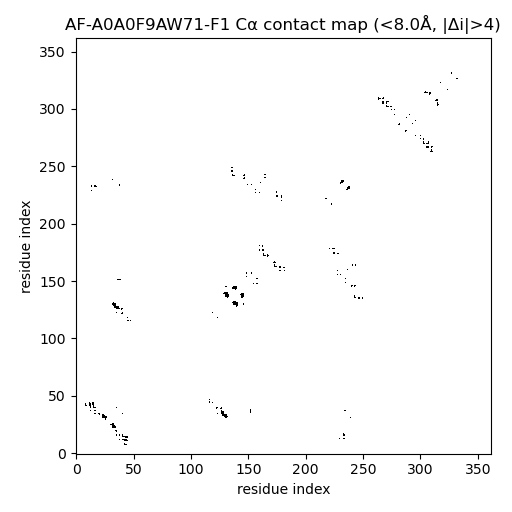ATOM 2168 C C . TYR A 1 279 ? -21.538 1.560 45.994 1.00 94.94 279 TYR A C 1
ATOM 2170 O O . TYR A 1 279 ? -22.186 1.272 46.995 1.00 94.94 279 TYR A O 1
ATOM 2178 N N . MET A 1 280 ? -20.507 2.406 46.030 1.00 93.75 280 MET A N 1
ATOM 2179 C CA . MET A 1 280 ? -20.137 3.114 47.256 1.00 93.75 280 MET A CA 1
ATOM 2180 C C . MET A 1 280 ? -21.237 4.078 47.709 1.00 93.75 280 MET A C 1
ATOM 2182 O O . MET A 1 280 ? -21.591 4.068 48.882 1.00 93.75 280 MET A O 1
ATOM 2186 N N . ALA A 1 281 ? -21.814 4.846 46.783 1.00 91.19 281 ALA A N 1
ATOM 2187 C CA . ALA A 1 281 ? -22.880 5.802 47.073 1.00 91.19 281 ALA A CA 1
ATOM 2188 C C . ALA A 1 281 ? -24.194 5.132 47.514 1.00 91.19 281 ALA A C 1
ATOM 2190 O O . ALA A 1 281 ? -24.907 5.670 48.348 1.00 91.19 281 ALA A O 1
ATOM 2191 N N . MET A 1 282 ? -24.506 3.934 47.009 1.00 90.88 282 MET A N 1
ATOM 2192 C CA . MET A 1 282 ? -25.673 3.155 47.452 1.00 90.88 282 MET A CA 1
ATOM 2193 C C . MET A 1 282 ? -25.591 2.686 48.909 1.00 90.88 282 MET A C 1
ATOM 2195 O O . MET A 1 282 ? -26.614 2.300 49.466 1.00 90.88 282 MET A O 1
ATOM 2199 N N . ASN A 1 283 ? -24.401 2.689 49.514 1.00 92.69 283 ASN A N 1
ATOM 2200 C CA . ASN A 1 283 ? -24.219 2.350 50.925 1.00 92.69 283 ASN A CA 1
ATOM 2201 C C . ASN A 1 283 ? -24.261 3.584 51.845 1.00 92.69 283 ASN A C 1
ATOM 2203 O O . ASN A 1 283 ? -24.068 3.432 53.048 1.00 92.69 283 ASN A O 1
ATOM 2207 N N . ASP A 1 284 ? -24.460 4.784 51.293 1.00 94.62 284 ASP A N 1
ATOM 2208 C CA . ASP A 1 284 ? -24.528 6.042 52.035 1.00 94.62 284 ASP A CA 1
ATOM 2209 C C . ASP A 1 284 ? -25.988 6.509 52.152 1.00 94.62 284 ASP A C 1
ATOM 2211 O O . ASP A 1 284 ? -26.655 6.763 51.145 1.00 94.62 284 ASP A O 1
ATOM 2215 N N . ASP A 1 285 ? -26.494 6.623 53.381 1.00 91.56 285 ASP A N 1
ATOM 2216 C CA . ASP A 1 285 ? -27.878 7.026 53.652 1.00 91.56 285 ASP A CA 1
ATOM 2217 C C . ASP A 1 285 ? -28.160 8.467 53.176 1.00 91.56 285 ASP A C 1
ATOM 2219 O O . ASP A 1 285 ? -29.265 8.759 52.716 1.00 91.56 285 ASP A O 1
ATOM 2223 N N . GLU A 1 286 ? -27.157 9.357 53.202 1.00 92.06 286 GLU A N 1
ATOM 2224 C CA . GLU A 1 286 ? -27.293 10.763 52.782 1.00 92.06 286 GLU A CA 1
ATOM 2225 C C . GLU A 1 286 ? -27.457 10.890 51.254 1.00 92.06 286 GLU A C 1
ATOM 2227 O O . GLU A 1 286 ? -28.091 11.816 50.739 1.00 92.06 286 GLU A O 1
ATOM 2232 N N . PHE A 1 287 ? -26.952 9.912 50.498 1.00 86.00 287 PHE A N 1
ATOM 2233 C CA . PHE A 1 287 ? -27.057 9.893 49.040 1.00 86.00 287 PHE A CA 1
ATOM 2234 C C . PHE A 1 287 ? -28.502 9.700 48.553 1.00 86.00 287 PHE A C 1
ATOM 2236 O O . PHE A 1 287 ? -28.898 10.280 47.534 1.00 86.00 287 PHE A O 1
ATOM 2243 N N . PHE A 1 288 ? -29.315 8.936 49.292 1.00 84.94 288 PHE A N 1
ATOM 2244 C CA . PHE A 1 288 ? -30.728 8.712 48.964 1.00 84.94 288 PHE A CA 1
ATOM 2245 C C . PHE A 1 288 ? -31.591 9.969 49.113 1.00 84.94 288 PHE A C 1
ATOM 2247 O O . PHE A 1 288 ? -32.663 10.044 48.509 1.00 84.94 288 PHE A O 1
ATOM 2254 N N . GLU A 1 289 ? -31.126 10.975 49.857 1.00 90.69 289 GLU A N 1
ATOM 2255 C CA . GLU A 1 289 ? -31.803 12.271 49.936 1.00 90.69 289 GLU A CA 1
ATOM 2256 C C . GLU A 1 289 ? -31.573 13.122 48.674 1.00 90.69 289 GLU A C 1
ATOM 2258 O O . GLU A 1 289 ? -32.423 13.937 48.311 1.00 90.69 289 GLU A O 1
ATOM 2263 N N . GLN A 1 290 ? -30.453 12.915 47.970 1.00 90.88 290 GLN A N 1
ATOM 2264 C CA . GLN A 1 290 ? -30.057 13.719 46.807 1.00 90.88 290 GLN A CA 1
ATOM 2265 C C . GLN A 1 290 ? -30.447 13.088 45.465 1.00 90.88 290 GLN A C 1
ATOM 2267 O O . GLN A 1 290 ? -30.779 13.809 44.519 1.00 90.88 290 GLN A O 1
ATOM 2272 N N . LEU A 1 291 ? -30.408 11.756 45.352 1.00 89.19 291 LEU A N 1
ATOM 2273 C CA . LEU A 1 291 ? -30.670 11.049 44.099 1.00 89.19 291 LEU A CA 1
ATOM 2274 C C . LEU A 1 291 ? -31.938 10.196 44.186 1.00 89.19 291 LEU A C 1
ATOM 2276 O O . LEU A 1 291 ? -32.075 9.334 45.049 1.00 89.19 291 LEU A O 1
ATOM 2280 N N . THR A 1 292 ? -32.861 10.370 43.233 1.00 93.44 292 THR A N 1
ATOM 2281 C CA . THR A 1 292 ? -34.055 9.511 43.194 1.00 93.44 292 THR A CA 1
ATOM 2282 C C . THR A 1 292 ? -33.664 8.051 42.907 1.00 93.44 292 THR A C 1
ATOM 2284 O O . THR A 1 292 ? -32.849 7.811 42.007 1.00 93.44 292 THR A O 1
ATOM 2287 N N . PRO A 1 293 ? -34.290 7.054 43.567 1.00 90.31 293 PRO A N 1
ATOM 2288 C CA . PRO A 1 293 ? -34.017 5.636 43.306 1.00 90.31 293 PRO A CA 1
ATOM 2289 C C . PRO A 1 293 ? -34.159 5.244 41.829 1.00 90.31 293 PRO A C 1
ATOM 2291 O O . PRO A 1 293 ? -33.433 4.394 41.322 1.00 90.31 293 PRO A O 1
ATOM 2294 N N . LYS A 1 294 ? -35.065 5.907 41.100 1.00 93.19 294 LYS A N 1
ATOM 2295 C CA . LYS A 1 294 ? -35.235 5.707 39.658 1.00 93.19 294 LYS A CA 1
ATOM 2296 C C . LYS A 1 294 ? -33.987 6.115 38.871 1.00 93.19 294 LYS A C 1
ATOM 2298 O O . LYS A 1 294 ? -33.505 5.327 38.066 1.00 93.19 294 LYS A O 1
ATOM 2303 N N . ALA A 1 295 ? -33.449 7.310 39.127 1.00 93.44 295 ALA A N 1
ATOM 2304 C CA . ALA A 1 295 ? -32.246 7.793 38.449 1.00 93.44 295 ALA A CA 1
ATOM 2305 C C . ALA A 1 295 ? -31.040 6.871 38.695 1.00 93.44 295 ALA A C 1
ATOM 2307 O O . ALA A 1 295 ? -30.244 6.641 37.789 1.00 93.44 295 ALA A O 1
ATOM 2308 N N . MET A 1 296 ? -30.942 6.296 39.896 1.00 93.12 296 MET A N 1
ATOM 2309 C CA . MET A 1 296 ? -29.910 5.320 40.252 1.00 93.12 296 MET A CA 1
ATOM 2310 C C . MET A 1 296 ? -30.034 4.023 3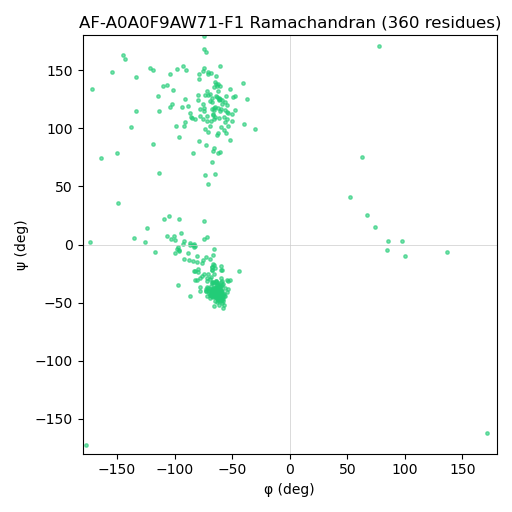9.438 1.00 93.12 296 MET A C 1
ATOM 2312 O O . MET A 1 296 ? -29.051 3.563 38.861 1.00 93.12 296 MET A O 1
ATOM 2316 N N . ILE A 1 297 ? -31.241 3.450 39.354 1.00 93.44 297 ILE A N 1
ATOM 2317 C CA . ILE A 1 297 ? -31.505 2.235 38.568 1.00 93.44 297 ILE A CA 1
ATOM 2318 C C . ILE A 1 297 ? -31.245 2.482 37.077 1.00 93.44 297 ILE A C 1
ATOM 2320 O O . ILE A 1 297 ? -30.662 1.628 36.409 1.00 93.44 297 ILE A O 1
ATOM 2324 N N . ASP A 1 298 ? -31.660 3.634 36.553 1.00 95.50 298 ASP A N 1
ATOM 2325 C CA . ASP A 1 298 ? -31.445 3.992 35.150 1.00 95.50 298 ASP A CA 1
ATOM 2326 C C . ASP A 1 298 ? -29.942 4.156 34.853 1.00 95.50 298 ASP A C 1
ATOM 2328 O O . ASP A 1 298 ? -29.445 3.578 33.887 1.00 95.50 298 ASP A O 1
ATOM 2332 N N . LEU A 1 299 ? -29.182 4.821 35.734 1.00 95.06 299 LEU A N 1
ATOM 2333 C CA . LEU A 1 299 ? -27.722 4.920 35.618 1.00 95.06 299 LEU A CA 1
ATOM 2334 C C . LEU A 1 299 ? -27.045 3.542 35.672 1.00 95.06 299 LEU A C 1
ATOM 2336 O O . LEU A 1 299 ? -26.181 3.252 34.847 1.00 95.06 299 LEU A O 1
ATOM 2340 N N . TYR A 1 300 ? -27.451 2.672 36.601 1.00 95.50 300 TYR A N 1
ATOM 2341 C CA . TYR A 1 300 ? -26.933 1.305 36.708 1.00 95.50 300 TYR A CA 1
ATOM 2342 C C . TYR A 1 300 ? -27.159 0.499 35.418 1.00 95.50 300 TYR A C 1
ATOM 2344 O O . TYR A 1 300 ? -26.254 -0.189 34.934 1.00 95.50 300 TYR A O 1
ATOM 2352 N N . LYS A 1 301 ? -28.361 0.605 34.834 1.00 95.81 301 LYS A N 1
ATOM 2353 C CA . LYS A 1 301 ? -28.710 -0.048 33.565 1.00 95.81 301 LYS A CA 1
ATOM 2354 C C . LYS A 1 301 ? -27.857 0.469 32.412 1.00 95.81 301 LYS A C 1
ATOM 2356 O O . LYS A 1 301 ? -27.339 -0.346 31.651 1.00 95.81 301 LYS A O 1
ATOM 2361 N N . GLU A 1 302 ? -27.683 1.785 32.292 1.00 96.94 302 GLU A N 1
ATOM 2362 C CA . GLU A 1 302 ? -26.856 2.369 31.230 1.00 96.94 302 GLU A CA 1
ATOM 2363 C C . GLU A 1 302 ? -25.375 1.999 31.379 1.00 96.94 302 GLU A C 1
ATOM 2365 O O . GLU A 1 302 ? -24.747 1.607 30.399 1.00 96.94 302 GLU A O 1
ATOM 2370 N N . LEU A 1 303 ? -24.818 2.022 32.596 1.00 96.12 303 LEU A N 1
ATOM 2371 C CA . LEU A 1 303 ? -23.431 1.600 32.837 1.00 96.12 303 LEU A CA 1
ATOM 2372 C C . LEU A 1 303 ? -23.218 0.127 32.473 1.00 96.12 303 LEU A C 1
ATOM 2374 O O . LEU A 1 303 ? -22.273 -0.206 31.758 1.00 96.12 303 LEU A O 1
ATOM 2378 N N . THR A 1 304 ? -24.139 -0.746 32.887 1.00 94.44 304 THR A N 1
ATOM 2379 C CA . THR A 1 304 ? -24.090 -2.172 32.540 1.00 94.44 304 THR A CA 1
ATOM 2380 C C . THR A 1 304 ? -24.219 -2.382 31.028 1.00 94.44 304 THR A C 1
ATOM 2382 O O . THR A 1 304 ? -23.513 -3.213 30.456 1.00 94.44 304 THR A O 1
ATOM 2385 N N . ARG A 1 305 ? -25.078 -1.610 30.348 1.00 95.00 305 ARG A N 1
ATOM 2386 C CA . ARG A 1 305 ? -25.210 -1.633 28.884 1.00 95.00 305 ARG A CA 1
ATOM 2387 C C . ARG A 1 305 ? -23.904 -1.233 28.197 1.00 95.00 305 ARG A C 1
ATOM 2389 O O . ARG A 1 305 ? -23.478 -1.937 27.285 1.00 95.00 305 ARG A O 1
ATOM 2396 N N . VAL A 1 306 ? -23.259 -0.150 28.636 1.00 94.06 306 VAL A N 1
ATOM 2397 C CA . VAL A 1 306 ? -21.974 0.312 28.081 1.00 94.06 306 VAL A CA 1
ATOM 2398 C C . VAL A 1 306 ? -20.881 -0.736 28.277 1.00 94.06 306 VAL A C 1
ATOM 2400 O O . VAL A 1 306 ? -20.155 -1.029 27.327 1.00 94.06 306 VAL A O 1
ATOM 2403 N N . MET A 1 307 ? -20.787 -1.347 29.463 1.00 93.12 307 MET A N 1
ATOM 2404 C CA . MET A 1 307 ? -19.823 -2.423 29.722 1.00 93.12 307 MET A CA 1
ATOM 2405 C C . MET A 1 307 ? -20.061 -3.624 28.803 1.00 93.12 307 MET A C 1
ATOM 2407 O O . MET A 1 307 ? -19.115 -4.113 28.198 1.00 93.12 307 MET A O 1
ATOM 2411 N N . ARG A 1 308 ? -21.321 -4.050 28.620 1.00 91.62 308 ARG A N 1
ATOM 2412 C CA . ARG A 1 308 ? -21.670 -5.148 27.701 1.00 91.62 308 ARG A CA 1
ATOM 2413 C C . ARG A 1 308 ? -21.246 -4.851 26.267 1.00 91.62 308 ARG A C 1
ATOM 2415 O O . ARG A 1 308 ? -20.571 -5.683 25.672 1.00 91.62 308 ARG A O 1
ATOM 2422 N N . ILE A 1 309 ? -21.600 -3.672 25.749 1.00 88.25 309 ILE A N 1
ATOM 2423 C CA . ILE A 1 309 ? -21.227 -3.249 24.389 1.00 88.25 309 ILE A CA 1
ATOM 2424 C C . ILE A 1 309 ? -19.703 -3.245 24.238 1.00 88.25 309 ILE A C 1
ATOM 2426 O O . ILE A 1 309 ? -19.185 -3.792 23.272 1.00 88.25 309 ILE A O 1
ATOM 2430 N N . SER A 1 310 ? -18.988 -2.704 25.227 1.00 90.00 310 SER A N 1
ATOM 2431 C CA . SER A 1 310 ? -17.521 -2.633 25.216 1.00 90.00 310 SER A CA 1
ATOM 2432 C C . SER A 1 310 ? -16.840 -4.006 25.325 1.00 90.00 310 SER A C 1
ATOM 2434 O O . SER A 1 310 ? -15.677 -4.138 24.973 1.00 90.00 310 SER A O 1
ATOM 2436 N N . SER A 1 311 ? -17.545 -5.037 25.804 1.00 86.19 311 SER A N 1
ATOM 2437 C CA . SER A 1 311 ? -17.080 -6.433 25.821 1.00 86.19 311 SER A CA 1
ATOM 2438 C C . SER A 1 311 ? -17.541 -7.243 24.599 1.00 86.19 311 SER A C 1
ATOM 2440 O O . SER A 1 311 ? -17.436 -8.468 24.608 1.00 86.19 311 SER A O 1
ATOM 2442 N N . GLY A 1 312 ? -18.108 -6.596 23.575 1.00 83.94 312 GLY A N 1
ATOM 2443 C CA . GLY A 1 312 ? -18.630 -7.268 22.381 1.00 83.94 312 GLY A CA 1
ATOM 2444 C C . GLY A 1 312 ? -19.957 -8.009 22.593 1.00 83.94 312 GLY A C 1
ATOM 2445 O O . GLY A 1 312 ? -20.348 -8.826 21.762 1.00 83.94 312 GLY A O 1
ATOM 2446 N N . LEU A 1 313 ? -20.670 -7.749 23.695 1.00 86.19 313 LEU A N 1
ATOM 2447 C CA . LEU A 1 313 ? -21.983 -8.331 23.986 1.00 86.19 313 LEU A CA 1
ATOM 2448 C C . LEU A 1 313 ? -23.114 -7.363 23.596 1.00 86.19 313 LEU A C 1
ATOM 2450 O O . LEU A 1 313 ? -22.966 -6.145 23.718 1.00 86.19 313 LEU A O 1
ATOM 2454 N N . PRO A 1 314 ? -24.305 -7.864 23.219 1.00 85.62 314 PRO A N 1
ATOM 2455 C CA . PRO A 1 314 ? -25.449 -7.000 22.950 1.00 85.62 314 PRO A CA 1
ATOM 2456 C C . PRO A 1 314 ? -25.850 -6.222 24.212 1.00 85.62 314 PRO A C 1
ATOM 2458 O O . PRO A 1 314 ? -26.011 -6.796 25.300 1.00 85.62 314 PRO A O 1
ATOM 2461 N N . GLY A 1 315 ? -26.038 -4.908 24.058 1.00 88.00 315 GLY A N 1
ATOM 2462 C CA . GLY A 1 315 ? -26.353 -3.993 25.159 1.00 88.00 315 GLY A CA 1
ATOM 2463 C C . GLY A 1 315 ? -27.718 -4.232 25.817 1.00 88.00 315 GLY A C 1
ATOM 2464 O O . GLY A 1 315 ? -27.894 -3.919 26.992 1.00 88.00 315 GLY A O 1
ATOM 2465 N N . SER A 1 316 ? -28.674 -4.819 25.093 1.00 87.75 316 SER A N 1
ATOM 2466 C CA . SER A 1 316 ? -30.049 -5.039 25.572 1.00 87.75 316 SER A CA 1
ATOM 2467 C C . SER A 1 316 ? -30.233 -6.298 26.425 1.00 87.75 316 SER A C 1
ATOM 2469 O O . SER A 1 316 ? -31.333 -6.536 26.912 1.00 87.75 316 SER A O 1
ATOM 2471 N N . GLY A 1 317 ? -29.185 -7.101 26.631 1.00 82.38 317 GLY A N 1
ATOM 2472 C CA . GLY A 1 317 ? -29.363 -8.430 27.217 1.00 82.38 317 GLY A CA 1
ATOM 2473 C C . GLY A 1 317 ? -29.904 -9.451 26.209 1.00 82.38 317 GLY A C 1
ATOM 2474 O O . GLY A 1 317 ? -30.266 -9.081 25.092 1.00 82.38 317 GLY A O 1
ATOM 2475 N N . PRO A 1 318 ? -29.943 -10.745 26.568 1.00 75.88 318 PRO A N 1
ATOM 2476 C CA . PRO A 1 318 ? -30.750 -11.718 25.840 1.00 75.88 318 PRO A CA 1
ATOM 2477 C C . PRO A 1 318 ? -32.211 -11.253 25.890 1.00 75.88 318 PRO A C 1
ATOM 2479 O O . PRO A 1 318 ? -32.750 -11.067 26.980 1.00 75.88 318 PRO A O 1
ATOM 2482 N N . LEU A 1 319 ? -32.837 -11.024 24.735 1.00 78.38 319 LEU A N 1
ATOM 2483 C CA . LEU A 1 319 ? -34.262 -10.700 24.679 1.00 78.38 319 LEU A CA 1
ATOM 2484 C C . LEU A 1 319 ? -35.050 -11.923 25.171 1.00 78.38 319 LEU A C 1
ATOM 2486 O O . LEU A 1 319 ? -34.953 -13.001 24.583 1.00 78.38 319 LEU A O 1
ATOM 2490 N N . GLU A 1 320 ? -35.803 -11.775 26.264 1.00 75.25 320 GLU A N 1
ATOM 2491 C CA . GLU A 1 320 ? -36.661 -12.842 26.788 1.00 75.25 320 GLU A CA 1
ATOM 2492 C C . GLU A 1 320 ? -37.636 -13.307 25.695 1.00 75.25 320 GLU A C 1
ATOM 2494 O O . GLU A 1 320 ? -38.477 -12.545 25.221 1.00 75.25 320 GLU A O 1
ATOM 2499 N N . GLY A 1 321 ? -37.509 -14.567 25.271 1.00 76.75 321 GLY A N 1
ATOM 2500 C CA . GLY A 1 321 ? -38.440 -15.212 24.339 1.00 76.75 321 GLY A CA 1
ATOM 2501 C C . GLY A 1 321 ? -37.989 -15.294 22.879 1.00 76.75 321 GLY A C 1
ATOM 2502 O O . GLY A 1 321 ? -38.595 -16.046 22.118 1.00 76.75 321 GLY A O 1
ATOM 2503 N N . GLN A 1 322 ? -36.903 -14.626 22.484 1.00 64.00 322 GLN A N 1
ATOM 2504 C CA . GLN A 1 322 ? -36.248 -14.905 21.205 1.00 64.00 322 GLN A CA 1
ATOM 2505 C C . GLN A 1 322 ? -35.052 -15.812 21.479 1.00 64.00 322 GLN A C 1
ATOM 2507 O O . GLN A 1 322 ? -34.015 -15.365 21.969 1.00 64.00 322 GLN A O 1
ATOM 2512 N N . ALA A 1 323 ? -35.208 -17.110 21.192 1.00 59.00 323 ALA A N 1
ATOM 2513 C CA . ALA A 1 323 ? -34.059 -18.002 21.102 1.00 59.00 323 ALA A CA 1
ATOM 2514 C C . ALA A 1 323 ? -33.030 -17.311 20.196 1.00 59.00 323 ALA A C 1
ATOM 2516 O O . ALA A 1 323 ? -33.425 -16.856 19.116 1.00 59.00 323 ALA A O 1
ATOM 2517 N N . PRO A 1 324 ? -31.770 -17.151 20.638 1.00 55.56 324 PRO A N 1
ATOM 2518 C CA . PRO A 1 324 ? -30.780 -16.436 19.861 1.00 55.56 324 PRO A CA 1
ATOM 2519 C C . PRO A 1 324 ? -30.695 -17.141 18.515 1.00 55.56 324 PRO A C 1
ATOM 2521 O O . PRO A 1 324 ? -30.210 -18.270 18.431 1.00 55.56 324 PRO A O 1
ATOM 2524 N N . GLN A 1 325 ? -31.182 -16.491 17.457 1.00 58.66 325 GLN A N 1
ATOM 2525 C CA . GLN A 1 325 ? -30.625 -16.765 16.150 1.00 58.66 325 GLN A CA 1
ATOM 2526 C C . GLN A 1 325 ? -29.165 -16.388 16.331 1.00 58.66 325 GLN A C 1
ATOM 2528 O O . GLN A 1 325 ? -28.836 -15.215 16.489 1.00 58.66 325 GLN A O 1
ATOM 2533 N N . GLN A 1 326 ? -28.322 -17.402 16.507 1.00 53.22 326 GLN A N 1
ATOM 2534 C CA . GLN A 1 326 ? -26.889 -17.248 16.634 1.00 53.22 326 GLN A CA 1
ATOM 2535 C C . GLN A 1 326 ? -26.368 -16.769 15.279 1.00 53.22 326 GLN A C 1
ATOM 2537 O O . GLN A 1 326 ? -25.703 -17.499 14.554 1.00 53.22 326 GLN A O 1
ATOM 2542 N N . THR A 1 327 ? -26.653 -15.524 14.917 1.00 55.75 327 THR A N 1
ATOM 2543 C CA . THR A 1 327 ? -25.739 -14.746 14.099 1.00 55.75 327 THR A CA 1
ATOM 2544 C C . THR A 1 327 ? -24.518 -14.551 14.978 1.00 55.75 327 THR A C 1
ATOM 2546 O O . THR A 1 327 ? -24.407 -13.590 15.737 1.00 55.75 327 THR A O 1
ATOM 2549 N N . SER A 1 328 ? -23.663 -15.575 14.963 1.00 57.59 328 SER A N 1
ATOM 2550 C CA . SER A 1 328 ? -22.305 -15.522 15.472 1.00 57.59 328 SER A CA 1
ATOM 2551 C C . SER A 1 328 ? -21.704 -14.181 15.055 1.00 57.59 328 SER A C 1
ATOM 2553 O O . SER A 1 328 ? -21.925 -13.726 13.932 1.00 57.59 328 SER A O 1
ATOM 2555 N N . VAL A 1 329 ? -20.950 -13.538 15.943 1.00 59.78 329 VAL A N 1
ATOM 2556 C CA . VAL A 1 329 ? -20.186 -12.326 15.603 1.00 59.78 329 VAL A CA 1
ATOM 2557 C C . VAL A 1 329 ? -19.322 -12.574 14.361 1.00 59.78 329 VAL A C 1
ATOM 2559 O O . VAL A 1 329 ? -19.143 -11.681 13.542 1.00 59.78 329 VAL A O 1
ATOM 2562 N N . GLU A 1 330 ? -18.887 -13.817 14.161 1.00 58.00 330 GLU A N 1
ATOM 2563 C CA . GLU A 1 330 ? -18.208 -14.275 12.954 1.00 58.00 330 GLU A CA 1
ATOM 2564 C C . GLU A 1 330 ? -19.096 -14.196 11.701 1.00 58.00 330 GLU A C 1
ATOM 2566 O O . GLU A 1 330 ? -18.619 -13.800 10.648 1.00 58.00 330 GLU A O 1
ATOM 2571 N N . LEU A 1 331 ? -20.393 -14.506 11.803 1.00 61.53 331 LEU A N 1
ATOM 2572 C CA . LEU A 1 331 ? -21.355 -14.413 10.701 1.00 61.53 331 LEU A CA 1
ATOM 2573 C C . LEU A 1 331 ? -21.654 -12.951 10.348 1.00 61.53 331 LEU A C 1
ATOM 2575 O O . LEU A 1 331 ? -21.709 -12.625 9.172 1.00 61.53 331 LEU A O 1
ATOM 2579 N N . ILE A 1 332 ? -21.730 -12.062 11.347 1.00 63.31 332 ILE A N 1
ATOM 2580 C CA . ILE A 1 332 ? -21.893 -10.611 11.141 1.00 63.31 332 ILE A CA 1
ATOM 2581 C C . ILE A 1 332 ? -20.616 -9.992 10.556 1.00 63.31 332 ILE A C 1
ATOM 2583 O O . ILE A 1 332 ? -20.691 -9.178 9.642 1.00 63.31 332 ILE A O 1
ATOM 2587 N N . LEU A 1 333 ? -19.430 -10.386 11.032 1.00 65.62 333 LEU A N 1
ATOM 2588 C CA . LEU A 1 333 ? -18.150 -9.937 10.467 1.00 65.62 333 LEU A CA 1
ATOM 2589 C C . LEU A 1 333 ? -17.919 -10.501 9.059 1.00 65.62 333 LEU A C 1
ATOM 2591 O O . LEU A 1 333 ? -17.383 -9.803 8.196 1.00 65.62 333 LEU A O 1
ATOM 2595 N N . ARG A 1 334 ? -18.352 -11.737 8.793 1.00 63.81 334 ARG A N 1
ATOM 2596 C CA . ARG A 1 334 ? -18.324 -12.351 7.461 1.00 63.81 334 ARG A CA 1
ATOM 2597 C C . ARG A 1 334 ? -19.305 -11.671 6.512 1.00 63.81 334 ARG A C 1
ATOM 2599 O O . ARG A 1 334 ? -18.935 -11.375 5.387 1.00 63.81 334 ARG A O 1
ATOM 2606 N N . GLU A 1 335 ? -20.507 -11.343 6.967 1.00 63.84 335 GLU A N 1
ATOM 2607 C CA . GLU A 1 335 ? -21.502 -10.616 6.177 1.00 63.84 335 GLU A CA 1
ATOM 2608 C C . GLU A 1 335 ? -21.074 -9.158 5.934 1.00 63.84 335 GLU A C 1
ATOM 2610 O O . GLU A 1 335 ? -21.175 -8.667 4.815 1.00 63.84 335 GLU A O 1
ATOM 2615 N N . ALA A 1 336 ? -20.466 -8.488 6.919 1.00 65.88 336 ALA A N 1
ATOM 2616 C CA . ALA A 1 336 ? -19.906 -7.143 6.761 1.00 65.88 336 ALA A CA 1
ATOM 2617 C C . ALA A 1 336 ? -18.660 -7.104 5.856 1.00 65.88 336 ALA A C 1
ATOM 2619 O O . ALA A 1 336 ? -18.411 -6.098 5.191 1.00 65.88 336 ALA A O 1
ATOM 2620 N N . SER A 1 337 ? -17.872 -8.184 5.814 1.00 60.94 337 SER A N 1
ATOM 2621 C CA . SER A 1 337 ? -16.726 -8.306 4.901 1.00 60.94 337 SER A CA 1
ATOM 2622 C C . SER A 1 337 ? -17.128 -8.761 3.496 1.00 60.94 337 SER A C 1
ATOM 2624 O O . SER A 1 337 ? -16.500 -8.331 2.532 1.00 60.94 337 SER A O 1
ATOM 2626 N N . GLN A 1 338 ? -18.192 -9.558 3.358 1.00 61.81 338 GLN A N 1
ATOM 2627 C CA . GLN A 1 338 ? -18.745 -9.979 2.066 1.00 61.81 338 GLN A CA 1
ATOM 2628 C C . GLN A 1 338 ? -19.643 -8.907 1.427 1.00 61.81 338 GLN A C 1
ATOM 2630 O O . GLN A 1 338 ? -19.643 -8.774 0.209 1.00 61.81 338 GLN A O 1
ATOM 2635 N N . GLY A 1 339 ? -20.334 -8.077 2.216 1.00 49.44 339 GLY A N 1
ATOM 2636 C CA . GLY A 1 339 ? -21.245 -7.031 1.729 1.00 49.44 339 GLY A CA 1
ATOM 2637 C C . GLY A 1 339 ? -20.583 -5.870 0.974 1.00 49.44 339 GLY A C 1
ATOM 2638 O O . GLY A 1 339 ? -21.283 -5.064 0.369 1.00 49.44 339 GLY A O 1
ATOM 2639 N N . PHE A 1 340 ? -19.248 -5.782 0.966 1.00 49.50 340 PHE A N 1
ATOM 2640 C CA . PHE A 1 340 ? -18.499 -4.833 0.127 1.00 49.50 340 PHE A CA 1
ATOM 2641 C C . PHE A 1 340 ? -17.989 -5.435 -1.190 1.00 49.50 340 PHE A C 1
ATOM 2643 O O . PHE A 1 340 ? -17.452 -4.705 -2.020 1.00 49.50 340 PHE A O 1
ATOM 2650 N N . ILE A 1 341 ? -18.182 -6.739 -1.403 1.00 47.28 341 ILE A N 1
ATOM 2651 C CA . ILE A 1 341 ? -17.900 -7.432 -2.662 1.00 47.28 341 ILE A CA 1
ATOM 2652 C C . ILE A 1 341 ? -19.249 -7.887 -3.237 1.00 47.28 341 ILE A C 1
ATOM 2654 O O . ILE A 1 341 ? -19.529 -9.076 -3.350 1.00 47.28 341 ILE A O 1
ATOM 2658 N N . ALA A 1 342 ? -20.134 -6.931 -3.531 1.00 44.34 342 ALA A N 1
ATOM 2659 C CA . ALA A 1 342 ? -21.284 -7.208 -4.383 1.00 44.34 342 ALA A CA 1
ATOM 2660 C C . ALA A 1 342 ? -20.792 -7.293 -5.836 1.00 44.34 342 ALA A C 1
ATOM 2662 O O . ALA A 1 342 ? -20.380 -6.298 -6.437 1.00 44.34 342 ALA A O 1
ATOM 2663 N N . ASP A 1 343 ? -20.797 -8.522 -6.339 1.00 54.53 343 ASP A N 1
ATOM 2664 C CA . ASP A 1 343 ? -20.510 -8.965 -7.700 1.00 54.53 343 ASP A CA 1
ATOM 2665 C C . ASP A 1 343 ? -21.664 -8.621 -8.652 1.00 54.53 343 ASP A C 1
ATOM 2667 O O . ASP A 1 343 ? -22.278 -9.486 -9.260 1.00 54.53 343 ASP A O 1
ATOM 2671 N N . ASP A 1 344 ? -21.992 -7.337 -8.782 1.00 43.69 344 ASP A N 1
ATOM 2672 C CA . ASP A 1 344 ? -23.006 -6.890 -9.734 1.00 43.69 344 ASP A CA 1
ATOM 2673 C C . ASP A 1 344 ? -22.656 -5.476 -10.190 1.00 43.69 344 ASP A C 1
ATOM 2675 O O . ASP A 1 344 ? -23.208 -4.467 -9.734 1.00 43.69 344 ASP A O 1
ATOM 2679 N N . GLY A 1 345 ? -21.693 -5.392 -11.106 1.00 53.22 345 GLY A N 1
ATOM 2680 C CA . GLY A 1 345 ? -21.384 -4.175 -11.840 1.00 53.22 345 GLY A CA 1
ATOM 2681 C C . GLY A 1 345 ? -22.588 -3.698 -12.649 1.00 53.22 345 GLY A C 1
ATOM 2682 O O . GLY A 1 345 ? -22.640 -3.949 -13.845 1.00 53.22 345 GLY A O 1
ATOM 2683 N N . GLN A 1 346 ? -23.547 -3.029 -12.000 1.00 46.84 346 GLN A N 1
ATOM 2684 C CA . GLN A 1 346 ? -24.510 -2.088 -12.590 1.00 46.84 346 GLN A CA 1
ATOM 2685 C C . GLN A 1 346 ? -25.416 -1.343 -11.587 1.00 46.84 346 GLN A C 1
ATOM 2687 O O . GLN A 1 346 ? -26.227 -0.523 -12.014 1.00 46.84 346 GLN A O 1
ATOM 2692 N N . GLY A 1 347 ? -25.264 -1.531 -10.273 1.00 48.84 347 GLY A N 1
ATOM 2693 C CA . GLY A 1 347 ? -25.936 -0.684 -9.282 1.00 48.84 347 GLY A CA 1
ATOM 2694 C C . GLY A 1 347 ? -25.165 0.613 -9.040 1.00 48.84 347 GLY A C 1
ATOM 2695 O O . GLY A 1 347 ? -24.095 0.598 -8.438 1.00 48.84 347 GLY A O 1
ATOM 2696 N N . THR A 1 348 ? -25.676 1.755 -9.507 1.00 53.47 348 THR A N 1
ATOM 2697 C CA . THR A 1 348 ? -25.048 3.057 -9.240 1.00 53.47 348 THR A CA 1
ATOM 2698 C C . THR A 1 348 ? -24.994 3.320 -7.732 1.00 53.47 348 THR A C 1
ATOM 2700 O O . THR A 1 348 ? -26.030 3.340 -7.074 1.00 53.47 348 THR A O 1
ATOM 2703 N N . GLU A 1 349 ? -23.802 3.597 -7.200 1.00 52.72 349 GLU A N 1
ATOM 2704 C CA . GLU A 1 349 ? -23.480 3.990 -5.809 1.00 52.72 349 GLU A CA 1
ATOM 2705 C C . GLU A 1 349 ? -24.443 5.045 -5.201 1.00 52.72 349 GLU A C 1
ATOM 2707 O O . GLU A 1 349 ? -24.634 5.145 -3.983 1.00 52.72 349 GLU A O 1
ATOM 2712 N N . ALA A 1 350 ? -25.122 5.804 -6.067 1.00 61.91 350 ALA A N 1
ATOM 2713 C CA . ALA A 1 350 ? -26.168 6.761 -5.732 1.00 61.91 350 ALA A CA 1
ATOM 2714 C C . ALA A 1 350 ? -27.449 6.135 -5.141 1.00 61.91 350 ALA A C 1
ATOM 2716 O O . ALA A 1 350 ? -28.092 6.771 -4.305 1.00 61.91 350 ALA A O 1
ATOM 2717 N N . GLU A 1 351 ? -27.838 4.922 -5.540 1.00 62.03 351 GLU A N 1
ATOM 2718 C CA . GLU A 1 351 ? -29.050 4.262 -5.028 1.00 62.03 351 GLU A CA 1
ATOM 2719 C C . GLU A 1 351 ? -28.831 3.675 -3.635 1.00 62.03 351 GLU A C 1
ATOM 2721 O O . GLU A 1 351 ? -29.670 3.867 -2.754 1.00 62.03 351 GLU A O 1
ATOM 2726 N N . TYR A 1 352 ? -27.662 3.080 -3.388 1.00 59.94 352 TYR A N 1
ATOM 2727 C CA . TYR A 1 352 ? -27.303 2.587 -2.057 1.00 59.94 352 TYR A CA 1
ATOM 2728 C C . TYR A 1 352 ? -27.205 3.739 -1.045 1.00 59.94 352 TYR A C 1
ATOM 2730 O O . TYR A 1 352 ? -27.752 3.669 0.056 1.00 59.94 352 TYR A O 1
ATOM 2738 N N . SER A 1 353 ? -26.616 4.866 -1.460 1.00 62.59 353 SER A N 1
ATOM 2739 C CA . SER A 1 353 ? -26.546 6.078 -0.634 1.00 62.59 353 SER A CA 1
ATOM 2740 C C . SER A 1 353 ? -27.927 6.680 -0.328 1.00 62.59 353 SER A C 1
ATOM 2742 O O . SER A 1 353 ? -28.118 7.254 0.744 1.00 62.59 353 SER A O 1
ATOM 2744 N N . ARG A 1 354 ? -28.906 6.551 -1.238 1.00 67.12 354 ARG A N 1
ATOM 2745 C CA . ARG A 1 354 ? -30.299 6.966 -0.986 1.00 67.12 354 ARG A CA 1
ATOM 2746 C C . ARG A 1 354 ? -31.003 6.025 -0.016 1.00 67.12 354 ARG A C 1
ATOM 2748 O O . ARG A 1 354 ? -31.623 6.503 0.925 1.00 67.12 354 ARG A O 1
ATOM 2755 N N . HIS A 1 355 ? -30.845 4.716 -0.187 1.00 63.06 355 HIS A N 1
ATOM 2756 C CA . HIS A 1 355 ? -31.517 3.736 0.661 1.00 63.06 355 HIS A CA 1
ATOM 2757 C C . HIS A 1 355 ? -31.050 3.792 2.124 1.00 63.06 355 HIS A C 1
ATOM 2759 O O . HIS A 1 355 ? -31.870 3.752 3.043 1.00 63.06 355 HIS A O 1
ATOM 2765 N N . VAL A 1 356 ? -29.746 3.983 2.352 1.00 55.53 356 VAL A N 1
ATOM 2766 C CA . VAL A 1 356 ? -29.196 4.175 3.705 1.00 55.53 356 VAL A CA 1
ATOM 2767 C C . VAL A 1 356 ? -29.696 5.485 4.320 1.00 55.53 356 VAL A C 1
ATOM 2769 O O . VAL A 1 356 ? -30.027 5.526 5.503 1.00 55.53 356 VAL A O 1
ATOM 2772 N N . ARG A 1 357 ? -29.802 6.557 3.526 1.00 63.22 357 ARG A N 1
ATOM 2773 C CA . ARG A 1 357 ? -30.301 7.853 4.004 1.00 63.22 357 ARG A CA 1
ATOM 2774 C C . ARG A 1 357 ? -31.779 7.799 4.391 1.00 63.22 357 ARG A C 1
ATOM 2776 O O . ARG A 1 357 ? -32.137 8.362 5.420 1.00 63.22 357 ARG A O 1
ATOM 2783 N N . ASP A 1 358 ? -32.604 7.117 3.606 1.00 68.56 358 ASP A N 1
ATOM 2784 C CA . ASP A 1 358 ? -34.041 7.010 3.869 1.00 68.56 358 ASP A CA 1
ATOM 2785 C C . ASP A 1 358 ? -34.326 6.110 5.079 1.00 68.56 358 ASP A C 1
ATOM 2787 O O . ASP A 1 358 ? -35.168 6.454 5.901 1.00 68.56 358 ASP A O 1
ATOM 2791 N N . THR A 1 359 ? -33.551 5.036 5.266 1.00 58.69 359 THR A N 1
ATOM 2792 C CA . THR A 1 359 ? -33.665 4.142 6.437 1.00 58.69 359 THR A CA 1
ATOM 2793 C C . THR A 1 359 ? -33.240 4.810 7.752 1.00 58.69 359 THR A C 1
ATOM 2795 O O . THR A 1 359 ? -33.721 4.441 8.815 1.00 58.69 359 THR A O 1
ATOM 2798 N N . ILE A 1 360 ? -32.340 5.798 7.708 1.00 47.50 360 ILE A N 1
ATOM 2799 C CA . ILE A 1 360 ? -31.909 6.551 8.903 1.00 47.50 360 ILE A CA 1
ATOM 2800 C C . ILE A 1 360 ? -32.897 7.679 9.255 1.00 47.50 360 ILE A C 1
ATOM 2802 O O . ILE A 1 360 ? -32.917 8.151 10.392 1.00 47.50 360 ILE A O 1
ATOM 2806 N N . LEU A 1 361 ? -33.689 8.144 8.285 1.00 50.00 361 LEU A N 1
ATOM 2807 C CA . LEU A 1 361 ? -34.627 9.258 8.458 1.00 50.00 361 LEU A CA 1
ATOM 2808 C C . LEU A 1 361 ? -36.082 8.817 8.694 1.00 50.00 361 LEU A C 1
ATOM 2810 O O . LEU A 1 361 ? -36.912 9.676 8.999 1.00 50.00 361 LEU A O 1
ATOM 2814 N N . SER A 1 362 ? -36.383 7.522 8.567 1.00 53.38 362 SER A N 1
ATOM 2815 C CA . SER A 1 362 ? -37.639 6.888 9.000 1.00 53.38 362 SER A CA 1
ATOM 2816 C C . SER A 1 362 ? -37.508 6.306 10.399 1.00 53.38 362 SER A C 1
ATOM 2818 O O . SER A 1 362 ? -38.440 6.509 11.207 1.00 53.38 362 SER A O 1
#

Mean predicted aligned error: 14.47 Å

Radius of gyration: 32.51 Å; Cα contacts (8 Å, |Δi|>4): 194; chains: 1; bounding box: 81×65×92 Å

Solvent-accessible surface area (backbone atoms only — not comparable to full-atom values): 23011 Å² total; per-residue (Å²): 139,80,81,77,73,66,60,68,56,54,54,31,30,50,53,40,49,54,65,51,59,78,64,50,56,59,46,101,83,73,44,63,46,40,51,68,44,64,89,58,49,64,55,42,75,75,63,84,81,63,90,70,94,70,78,86,74,80,74,84,72,75,75,80,66,87,73,78,79,79,85,76,81,79,78,91,80,81,90,80,91,79,91,79,82,88,77,84,81,80,84,76,80,85,76,80,84,75,84,78,73,82,72,86,75,79,79,84,64,87,83,62,63,94,78,72,67,80,72,59,65,66,51,52,58,72,20,48,45,63,44,45,54,91,85,70,32,50,17,36,89,88,65,47,55,57,66,53,82,50,99,88,52,54,70,70,56,45,53,53,47,53,56,49,54,58,42,53,77,82,48,83,66,53,78,82,61,43,58,63,52,54,54,53,47,52,56,50,52,52,54,50,52,63,64,64,72,76,80,66,98,81,72,75,90,79,75,79,69,90,77,74,79,81,82,87,85,59,75,59,69,69,56,47,54,54,52,50,53,49,44,40,62,66,66,41,43,68,61,27,48,51,39,49,53,43,39,52,52,51,51,56,48,52,55,49,51,54,48,50,54,51,48,27,52,50,48,29,56,52,28,50,54,50,49,54,49,50,57,57,45,72,75,37,78,72,45,63,78,78,46,57,72,65,60,53,52,52,50,53,51,50,35,53,22,49,35,30,44,43,69,77,37,71,52,81,57,84,56,88,88,57,77,76,77,76,71,41,70,64,52,53,52,48,46,64,62,46,68,77,64,71,93,56,99,78,74,60,71,67,56,60,56,47,53,56,51,51,67,74,74,107